Protein AF-A0A517N8B5-F1 (afdb_monomer)

Mean predicted aligned error: 8.48 Å

Nearest PDB structures (foldseek):
  7ry3-assembly1_B  TM=3.423E-01  e=1.642E-01  Acinetobacter baumannii
  9e9f-assembly1_A  TM=3.624E-01  e=3.962E-01  Pseudomonas aeruginosa
  4u8v-assembly1_B  TM=3.222E-01  e=6.911E-01  Escherichia coli
  7b9s-assembly1_W  TM=2.004E-01  e=4.624E+00  Mycobacterium xenopi RIVM700367
  4bne-assembly1_B  TM=1.647E-01  e=8.066E+00  Gallus gallus

Radius of gyration: 24.83 Å; Cα contacts (8 Å, |Δi|>4): 269; chains: 1; bounding box: 86×33×74 Å

Organism: NCBI:txid1930273

Secondary structure (DSSP, 8-state):
---------HHHHHHHHHHHHHHHHHHHHHHHHHHHHHHHHHHHHHHHHHHHTT-S-TTTHHHHHHHHHHHHHHHHHHHHHT---HHHHHHHHHHHHHHHHHHHTTTTT--HHHHHHHHHSS-HHHHHT--S--HHHHHHHHHHHHHHHHHHHHHHHTT---HHHHHHHHHHHHHHHHHHHHHHHHHHHHHS-HHHHHHHH--TT-TTHHHHHHHHHHHHHHHHHHHHTT--PPPSS----------

pLDDT: mean 87.02, std 18.24, range [31.33, 98.88]

Solvent-accessible surface area (backbone atoms only — not comparable to full-atom values): 13435 Å² total; per-residue (Å²): 135,91,83,82,81,85,80,87,71,74,65,62,60,55,53,55,53,50,51,56,51,50,54,51,50,52,51,50,52,52,51,51,50,43,53,51,47,52,50,52,52,52,52,51,51,51,51,51,53,55,38,60,56,89,35,88,46,69,86,56,35,64,70,49,41,50,63,53,54,54,52,52,50,50,52,56,49,32,54,76,73,67,60,69,54,70,67,36,52,49,29,51,49,54,50,50,49,53,46,42,53,27,28,33,32,45,30,48,59,54,63,57,40,62,53,33,28,76,76,69,76,46,34,57,41,73,77,68,72,49,91,64,64,58,53,54,46,52,49,28,23,47,42,9,37,32,50,22,48,44,43,21,42,46,28,35,56,76,62,69,36,55,35,46,58,15,16,57,50,12,29,54,50,48,44,51,54,47,51,53,50,48,50,50,45,51,48,39,56,70,75,43,58,70,70,56,23,43,58,64,66,35,49,84,87,47,92,57,43,64,62,53,31,50,51,31,20,39,51,23,9,50,55,33,21,69,69,32,38,78,50,78,72,83,55,86,69,75,78,81,90,75,90,77,87,79,133

Sequence (247 aa):
MNWRKRCPTRKFNCCILAISSVDASTNAATKRSINGQVGLVVLTGIMALVSCWDAPFPAELKLQHIPTVVILLLMTWSTFACRFSMASFVCVAVFLWLHIVGARWIYSFVPYDDWSQSVSGSSLSQRFDWRRNHYDRLVHFASGILIAVPAAECLQRWGGMRPLGAAIVSIAIVVAIGAVYEILEWQIATFFAPAVAEAYNGQQGDVWDPQKDMALAWFGATISAGLLFRYRFESAAGGSVVDSVTD

Structure (mmCIF, N/CA/C/O backbone):
data_AF-A0A517N8B5-F1
#
_entry.id   AF-A0A517N8B5-F1
#
loop_
_atom_site.group_PDB
_atom_site.id
_atom_site.type_symbol
_atom_site.label_atom_id
_atom_site.label_alt_id
_atom_site.label_comp_id
_atom_site.label_asym_id
_atom_site.label_entity_id
_atom_site.label_seq_id
_atom_site.pdbx_PDB_ins_code
_atom_site.Cartn_x
_atom_site.Cartn_y
_atom_site.Cartn_z
_atom_site.occupancy
_atom_site.B_iso_or_equiv
_atom_site.auth_seq_id
_atom_site.auth_comp_id
_atom_site.auth_asym_id
_atom_site.auth_atom_id
_atom_site.pdbx_PDB_model_num
ATOM 1 N N . MET A 1 1 ? -62.530 2.677 51.789 1.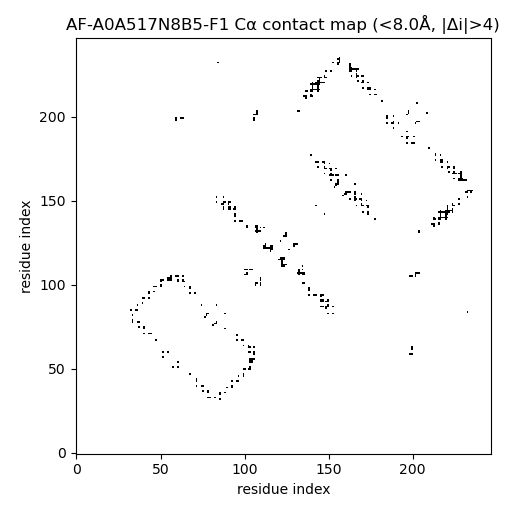00 36.81 1 MET A N 1
ATOM 2 C CA . MET A 1 1 ? -61.755 3.409 50.760 1.00 36.81 1 MET A CA 1
ATOM 3 C C . MET A 1 1 ? -61.043 2.381 49.886 1.00 36.81 1 MET A C 1
ATOM 5 O O . MET A 1 1 ? -60.284 1.576 50.406 1.00 36.81 1 MET A O 1
ATOM 9 N N . ASN A 1 2 ? -61.410 2.309 48.605 1.00 39.38 2 ASN A N 1
ATOM 10 C CA . ASN A 1 2 ? -61.026 1.254 47.658 1.00 39.38 2 ASN A CA 1
ATOM 11 C C . ASN A 1 2 ? -59.568 1.400 47.185 1.00 39.38 2 ASN A C 1
ATOM 13 O O . ASN A 1 2 ? -59.244 2.395 46.546 1.00 39.38 2 ASN A O 1
ATOM 17 N N . TRP A 1 3 ? -58.734 0.374 47.381 1.00 33.59 3 TRP A N 1
ATOM 18 C CA . TRP A 1 3 ? -57.427 0.241 46.721 1.00 33.59 3 TRP A CA 1
ATOM 19 C C . TRP A 1 3 ? -57.428 -0.997 45.813 1.00 33.59 3 TRP A C 1
ATOM 21 O O . TRP A 1 3 ? -57.017 -2.088 46.204 1.00 33.59 3 TRP A O 1
ATOM 31 N N . ARG A 1 4 ? -57.915 -0.850 44.572 1.00 39.03 4 ARG A N 1
ATOM 32 C CA . ARG A 1 4 ? -57.738 -1.867 43.522 1.00 39.03 4 ARG A CA 1
ATOM 33 C C . ARG A 1 4 ? -56.434 -1.616 42.756 1.00 39.03 4 ARG A C 1
ATOM 35 O O . ARG A 1 4 ? -56.327 -0.682 41.973 1.00 39.03 4 ARG A O 1
ATOM 42 N N . LYS A 1 5 ? -55.464 -2.496 43.017 1.00 45.00 5 LYS A N 1
ATOM 43 C CA . LYS A 1 5 ? -54.500 -3.135 42.098 1.00 45.00 5 LYS A CA 1
ATOM 44 C C . LYS A 1 5 ? -54.233 -2.418 40.754 1.00 45.00 5 LYS A C 1
ATOM 46 O O . LYS A 1 5 ? -54.994 -2.583 39.804 1.00 45.00 5 LYS A O 1
ATOM 51 N N . ARG A 1 6 ? -53.067 -1.767 40.622 1.00 39.66 6 ARG A N 1
ATOM 52 C CA . ARG A 1 6 ? -52.389 -1.586 39.322 1.00 39.66 6 ARG A CA 1
ATOM 53 C C . ARG A 1 6 ? -51.475 -2.789 39.075 1.00 39.66 6 ARG A C 1
ATOM 55 O O . ARG A 1 6 ? -50.564 -3.048 39.851 1.00 39.66 6 ARG A O 1
ATOM 62 N N . CYS A 1 7 ? -51.758 -3.532 38.011 1.00 37.84 7 CYS A N 1
ATOM 63 C CA . CYS A 1 7 ? -50.973 -4.673 37.544 1.00 37.84 7 CYS A CA 1
ATOM 64 C C . CYS A 1 7 ? -49.710 -4.175 36.799 1.00 37.84 7 CYS A C 1
ATOM 66 O O . CYS A 1 7 ? -49.856 -3.368 35.876 1.00 37.84 7 CYS A O 1
ATOM 68 N N . PRO A 1 8 ? -48.484 -4.609 37.152 1.00 43.22 8 PRO A N 1
ATOM 69 C CA . PRO A 1 8 ? -47.253 -4.172 36.496 1.00 43.22 8 PRO A CA 1
ATOM 70 C C . PRO A 1 8 ? -46.814 -5.159 35.397 1.00 43.22 8 PRO A C 1
ATOM 72 O O . PRO A 1 8 ? -45.718 -5.695 35.448 1.00 43.22 8 PRO A O 1
ATOM 75 N N . THR A 1 9 ? -47.645 -5.430 34.388 1.00 45.09 9 THR A N 1
ATOM 76 C CA . THR A 1 9 ? -47.300 -6.405 33.322 1.00 45.09 9 THR A CA 1
ATOM 77 C C . THR A 1 9 ? -46.838 -5.778 32.004 1.00 45.09 9 THR A C 1
ATOM 79 O O . THR A 1 9 ? -46.398 -6.494 31.112 1.00 45.09 9 THR A O 1
ATOM 82 N N . ARG A 1 10 ? -46.842 -4.444 31.859 1.00 43.66 10 ARG A N 1
ATOM 83 C CA . ARG A 1 10 ? -46.411 -3.784 30.605 1.00 43.66 10 ARG A CA 1
ATOM 84 C C . ARG A 1 10 ? -44.917 -3.457 30.493 1.00 43.66 10 ARG A C 1
ATOM 86 O O . ARG A 1 10 ? -44.462 -3.198 29.387 1.00 43.66 10 ARG A O 1
ATOM 93 N N . LYS A 1 11 ? -44.141 -3.474 31.584 1.00 45.03 11 LYS A N 1
ATOM 94 C CA . LYS A 1 11 ? -42.703 -3.122 31.534 1.00 45.03 11 LYS A CA 1
ATOM 95 C C . LYS A 1 11 ? -41.780 -4.295 31.176 1.00 45.03 11 LYS A C 1
ATOM 97 O O . LYS A 1 11 ? -40.722 -4.061 30.607 1.00 45.03 11 LYS A O 1
ATOM 102 N N . PHE A 1 12 ? -42.190 -5.539 31.433 1.00 40.19 12 PHE A N 1
ATOM 103 C CA . PHE A 1 12 ? -41.358 -6.720 31.160 1.00 40.19 12 PHE A CA 1
ATOM 104 C C . PHE A 1 12 ? -41.253 -7.050 29.660 1.00 40.19 12 PHE A C 1
ATOM 106 O O . PHE A 1 12 ? -40.166 -7.357 29.175 1.00 40.19 12 PHE A O 1
ATOM 113 N N . ASN A 1 13 ? -42.342 -6.888 28.899 1.00 37.88 13 ASN A N 1
ATOM 114 C CA . ASN A 1 13 ? -42.330 -7.160 27.456 1.00 37.88 13 ASN A CA 1
ATOM 115 C C . ASN A 1 13 ? -41.500 -6.144 26.651 1.00 37.88 13 ASN A C 1
ATOM 117 O O . ASN A 1 13 ? -40.918 -6.525 25.641 1.00 37.88 13 ASN A O 1
ATOM 121 N N . CYS A 1 14 ? -41.380 -4.886 27.100 1.00 41.53 14 CYS A N 1
ATOM 122 C CA . CYS A 1 14 ? -40.505 -3.911 26.433 1.00 41.53 14 CYS A CA 1
ATOM 123 C C . CYS A 1 14 ? -39.017 -4.247 26.595 1.00 41.53 14 CYS A C 1
ATOM 125 O O . CYS A 1 14 ? -38.271 -4.083 25.638 1.00 41.53 14 CYS A O 1
ATOM 127 N N . CYS A 1 15 ? -38.579 -4.741 27.760 1.00 41.19 15 CYS A N 1
ATOM 128 C CA . CYS A 1 15 ? -37.174 -5.122 27.955 1.00 41.19 15 CYS A CA 1
ATOM 129 C C . CYS A 1 15 ? -36.780 -6.344 27.116 1.00 41.19 15 CYS A C 1
ATOM 131 O O . CYS A 1 15 ? -35.720 -6.335 26.503 1.00 41.19 15 CYS A O 1
ATOM 133 N N . ILE A 1 16 ? -37.626 -7.375 27.036 1.00 49.59 16 ILE A N 1
ATOM 134 C CA . ILE A 1 16 ? -37.314 -8.592 26.262 1.00 49.59 16 ILE A CA 1
ATOM 135 C C . ILE A 1 16 ? -37.320 -8.310 24.748 1.00 49.59 16 ILE A C 1
ATOM 137 O O . ILE A 1 16 ? -36.444 -8.783 24.021 1.00 49.59 16 ILE A O 1
ATOM 141 N N . LEU A 1 17 ? -38.256 -7.487 24.262 1.00 48.94 17 LEU A N 1
ATOM 142 C CA . LEU A 1 17 ? -38.263 -7.041 22.863 1.00 48.94 17 LEU A CA 1
ATOM 143 C C . LEU A 1 17 ? -37.062 -6.141 22.542 1.00 48.94 17 LEU A C 1
ATOM 145 O O . LEU A 1 17 ? -36.454 -6.302 21.489 1.00 48.94 17 LEU A O 1
ATOM 149 N N . ALA A 1 18 ? -36.666 -5.253 23.460 1.00 49.38 18 ALA A N 1
ATOM 150 C CA . ALA A 1 18 ? -35.467 -4.435 23.291 1.00 49.38 18 ALA A CA 1
ATOM 151 C C . ALA A 1 18 ? -34.198 -5.302 23.214 1.00 49.38 18 ALA A C 1
ATOM 153 O O . ALA A 1 18 ? -33.430 -5.141 22.271 1.00 49.38 18 ALA A O 1
ATOM 154 N N . ILE A 1 19 ? -34.020 -6.276 24.113 1.00 52.16 19 ILE A N 1
ATOM 155 C CA . ILE A 1 19 ? -32.854 -7.181 24.122 1.00 52.16 19 ILE A CA 1
ATOM 156 C C . ILE A 1 19 ? -32.799 -8.032 22.842 1.00 52.16 19 ILE A C 1
ATOM 158 O O . ILE A 1 19 ? -31.793 -8.017 22.141 1.00 52.16 19 ILE A O 1
ATOM 162 N N . SER A 1 20 ? -33.905 -8.675 22.452 1.00 56.28 20 SER A N 1
ATOM 163 C CA . SER A 1 20 ? -33.956 -9.469 21.210 1.00 56.28 20 SER A CA 1
ATOM 164 C C . SER A 1 20 ? -33.736 -8.635 19.937 1.00 56.28 20 SER A C 1
ATOM 166 O O . SER A 1 20 ? -33.125 -9.113 18.980 1.00 56.28 20 SER A O 1
ATOM 168 N N . SER A 1 21 ? -34.172 -7.369 19.917 1.00 56.41 21 SER A N 1
ATOM 169 C CA . SER A 1 21 ? -33.916 -6.449 18.799 1.00 56.41 21 SER A CA 1
ATOM 170 C C . SER A 1 21 ? -32.463 -5.946 18.741 1.00 56.41 21 SER A C 1
ATOM 172 O O . SER A 1 21 ? -31.918 -5.742 17.651 1.00 56.41 21 SER A O 1
ATOM 174 N N . VAL A 1 22 ? -31.801 -5.799 19.894 1.00 61.16 22 VAL A N 1
ATOM 175 C CA . VAL A 1 22 ? -30.373 -5.456 19.995 1.00 61.16 22 VAL A CA 1
ATOM 176 C C . VAL A 1 22 ? -29.507 -6.641 19.549 1.00 61.16 22 VAL A C 1
ATOM 178 O O . VAL A 1 22 ? -28.588 -6.461 18.751 1.00 61.16 22 VAL A O 1
ATOM 181 N N . ASP A 1 23 ? -29.853 -7.868 19.940 1.00 63.97 23 ASP A N 1
ATOM 182 C CA . ASP A 1 23 ? -29.143 -9.079 19.503 1.00 63.97 23 ASP A CA 1
ATOM 183 C C . ASP A 1 23 ? -29.320 -9.341 17.998 1.00 63.97 23 ASP A C 1
ATOM 185 O O . ASP A 1 23 ? -28.385 -9.736 17.301 1.00 63.97 23 ASP A O 1
ATOM 189 N N . ALA A 1 24 ? -30.504 -9.076 17.441 1.00 63.97 24 ALA A N 1
ATOM 190 C CA . ALA A 1 24 ? -30.735 -9.207 16.002 1.00 63.97 24 ALA A CA 1
ATOM 191 C C . ALA A 1 24 ? -29.971 -8.147 15.183 1.00 63.97 24 ALA A C 1
ATOM 193 O O . ALA A 1 24 ? -29.404 -8.462 14.133 1.00 63.97 24 ALA A O 1
ATOM 194 N N . SER A 1 25 ? -29.926 -6.897 15.657 1.00 63.62 25 SER A N 1
ATOM 195 C CA . SER A 1 25 ? -29.248 -5.795 14.957 1.00 63.62 25 SER A CA 1
ATOM 196 C C . SER A 1 25 ? -27.720 -5.908 15.000 1.00 63.62 25 SER A C 1
ATOM 198 O O . SER A 1 25 ? -27.068 -5.705 13.973 1.00 63.62 25 SER A O 1
ATOM 200 N N . THR A 1 26 ? -27.143 -6.318 16.131 1.00 71.38 26 THR A N 1
ATOM 201 C CA . THR A 1 26 ? -25.698 -6.588 16.270 1.00 71.38 26 THR A CA 1
ATOM 202 C C . THR A 1 26 ? -25.246 -7.770 15.408 1.00 71.38 26 THR A C 1
ATOM 204 O O . THR A 1 26 ? -24.226 -7.683 14.714 1.00 71.38 26 THR A O 1
ATOM 207 N N . ASN A 1 27 ? -26.042 -8.842 15.349 1.00 77.88 27 ASN A N 1
ATOM 208 C CA . ASN A 1 27 ? -25.794 -9.973 14.453 1.00 77.88 27 ASN A CA 1
ATOM 209 C C . ASN A 1 27 ? -25.894 -9.575 12.972 1.00 77.88 27 ASN A C 1
ATOM 211 O O . ASN A 1 27 ? -25.061 -9.990 12.163 1.00 77.88 27 ASN A O 1
ATOM 215 N N . ALA A 1 28 ? -26.862 -8.731 12.605 1.00 78.88 28 ALA A N 1
ATOM 216 C CA . ALA A 1 28 ? -26.997 -8.227 11.240 1.00 78.88 28 ALA A CA 1
ATOM 217 C C . ALA A 1 28 ? -25.817 -7.327 10.826 1.00 78.88 28 ALA A C 1
ATOM 219 O O . ALA A 1 28 ? -25.290 -7.485 9.723 1.00 78.88 28 ALA A O 1
ATOM 220 N N . ALA A 1 29 ? -25.363 -6.424 11.703 1.00 78.75 29 ALA A N 1
ATOM 221 C CA . ALA A 1 29 ? -24.211 -5.556 11.450 1.00 78.75 29 ALA A CA 1
ATOM 222 C C . ALA A 1 29 ? -22.906 -6.357 11.306 1.00 78.75 29 ALA A C 1
ATOM 224 O O . ALA A 1 29 ? -22.151 -6.153 10.353 1.00 78.75 29 ALA A O 1
ATOM 225 N N . THR A 1 30 ? -22.688 -7.335 12.189 1.00 81.50 30 THR A N 1
ATOM 226 C CA . THR A 1 30 ? -21.531 -8.241 12.127 1.00 81.50 30 THR A CA 1
ATOM 227 C C . THR A 1 30 ? -21.535 -9.050 10.833 1.00 81.50 30 THR A C 1
ATOM 229 O O . THR A 1 30 ? -20.532 -9.099 10.122 1.00 81.50 30 THR A O 1
ATOM 232 N N . LYS A 1 31 ? -22.685 -9.630 10.470 1.00 85.50 31 LYS A N 1
ATOM 233 C CA . LYS A 1 31 ? -22.843 -10.381 9.220 1.00 85.50 31 LYS A CA 1
ATOM 234 C C . LYS A 1 31 ? -22.595 -9.502 7.992 1.00 85.50 31 LYS A C 1
ATOM 236 O O . LYS A 1 31 ? -21.936 -9.939 7.054 1.00 85.50 31 LYS A O 1
ATOM 241 N N . ARG A 1 32 ? -23.077 -8.254 7.999 1.00 86.88 32 ARG A N 1
ATOM 242 C CA . ARG A 1 32 ? -22.833 -7.285 6.920 1.00 86.88 32 ARG A CA 1
ATOM 243 C C . ARG A 1 32 ? -21.344 -6.961 6.770 1.00 86.88 32 ARG A C 1
ATOM 245 O O . ARG A 1 32 ? -20.860 -6.925 5.644 1.00 86.88 32 ARG A O 1
ATOM 252 N N . SER A 1 33 ? -20.640 -6.760 7.884 1.00 88.50 33 SER A N 1
ATOM 253 C CA . SER A 1 33 ? -19.193 -6.510 7.915 1.00 88.50 33 SER A CA 1
ATOM 254 C C . SER A 1 33 ? -18.404 -7.682 7.316 1.00 88.50 33 SER A C 1
ATOM 256 O O . SER A 1 33 ? -17.640 -7.493 6.372 1.00 88.50 33 SER A O 1
ATOM 258 N N . ILE A 1 34 ? -18.678 -8.912 7.769 1.00 90.31 34 ILE A N 1
ATOM 259 C CA . ILE A 1 34 ? -18.034 -10.130 7.248 1.00 90.31 34 ILE A CA 1
ATOM 260 C C . ILE A 1 34 ? -18.307 -10.298 5.750 1.00 90.31 34 ILE A C 1
ATOM 262 O O . ILE A 1 34 ? -17.379 -10.530 4.983 1.00 90.31 34 ILE A O 1
ATOM 266 N N . ASN A 1 35 ? -19.557 -10.135 5.308 1.00 93.81 35 ASN A N 1
ATOM 267 C CA . ASN A 1 35 ? -19.896 -10.235 3.887 1.00 93.81 35 ASN A CA 1
ATOM 268 C C . ASN A 1 35 ? -19.139 -9.196 3.043 1.00 93.81 35 ASN A C 1
ATOM 270 O O . ASN A 1 35 ? -18.706 -9.508 1.936 1.00 93.81 35 ASN A O 1
ATOM 274 N N . GLY A 1 36 ? -18.955 -7.979 3.569 1.00 94.81 36 GLY A N 1
ATOM 275 C CA . GLY A 1 36 ? -18.142 -6.943 2.933 1.00 94.81 36 GLY A CA 1
ATOM 276 C C . GLY A 1 36 ? -16.668 -7.340 2.811 1.00 94.81 36 GLY A C 1
ATOM 277 O O . GLY A 1 36 ? -16.092 -7.213 1.733 1.00 94.81 36 GLY A O 1
ATOM 278 N N . GLN A 1 37 ? -16.074 -7.882 3.879 1.00 95.62 37 GLN A N 1
ATOM 279 C CA . GLN A 1 37 ? -14.684 -8.368 3.874 1.00 95.62 37 GLN A CA 1
ATOM 280 C C . GLN A 1 37 ? -14.487 -9.522 2.902 1.00 95.62 37 GLN A C 1
ATOM 282 O O . GLN A 1 37 ? -13.566 -9.484 2.093 1.00 95.62 37 GLN A O 1
ATOM 287 N N . VAL A 1 38 ? -15.384 -10.511 2.922 1.00 96.38 38 VAL A N 1
ATOM 288 C CA . VAL A 1 38 ? -15.365 -11.625 1.966 1.00 96.38 38 VAL A CA 1
ATOM 289 C C . VAL A 1 38 ? -15.461 -11.098 0.536 1.00 96.38 38 VAL A C 1
ATOM 291 O O . VAL A 1 38 ? -14.689 -11.523 -0.319 1.00 96.38 38 VAL A O 1
ATOM 294 N N . GLY A 1 39 ? -16.349 -10.132 0.278 1.00 97.12 39 GLY A N 1
ATOM 295 C CA . GLY A 1 39 ? -16.448 -9.472 -1.023 1.00 97.12 39 GLY A CA 1
ATOM 296 C C . GLY A 1 39 ? -15.130 -8.826 -1.462 1.00 97.12 39 GLY A C 1
ATOM 297 O O . GLY A 1 39 ? -14.700 -9.034 -2.594 1.00 97.12 39 GLY A O 1
ATOM 298 N N . LEU A 1 40 ? -14.451 -8.107 -0.562 1.00 97.25 40 LEU A N 1
ATOM 299 C CA . LEU A 1 40 ? -13.144 -7.497 -0.833 1.00 97.25 40 LEU A CA 1
ATOM 300 C C . LEU A 1 40 ? -12.041 -8.538 -1.063 1.00 97.25 40 LEU A C 1
ATOM 302 O O . LEU A 1 40 ? -11.237 -8.362 -1.975 1.00 97.25 40 LEU A O 1
ATOM 306 N N . VAL A 1 41 ? -12.009 -9.631 -0.296 1.00 97.75 41 VAL A N 1
ATOM 307 C CA . VAL A 1 41 ? -11.056 -10.738 -0.496 1.00 97.75 41 VAL A CA 1
ATOM 308 C C . VAL A 1 41 ? -11.256 -11.374 -1.867 1.00 97.75 41 VAL A C 1
ATOM 310 O O . VAL A 1 41 ? -10.295 -11.523 -2.617 1.00 97.75 41 VAL A O 1
ATOM 313 N N . VAL A 1 42 ? -12.499 -11.707 -2.225 1.00 98.19 42 VAL A N 1
ATOM 314 C CA . VAL A 1 42 ? -12.822 -12.317 -3.522 1.00 98.19 42 VAL A CA 1
ATOM 315 C C . VAL A 1 42 ? -12.461 -11.375 -4.666 1.00 98.19 42 VAL A C 1
ATOM 317 O O . VAL A 1 42 ? -11.789 -11.797 -5.604 1.00 98.19 42 VAL A O 1
ATOM 320 N N . LEU A 1 43 ? -12.842 -10.098 -4.573 1.00 98.19 43 LEU A N 1
ATOM 321 C CA . LEU A 1 43 ? -12.493 -9.093 -5.577 1.00 98.19 43 LEU A CA 1
ATOM 322 C C . LEU A 1 43 ? -10.974 -8.975 -5.746 1.00 98.19 43 LEU A C 1
ATOM 324 O O . LEU A 1 43 ? -10.476 -8.995 -6.868 1.00 98.19 43 LEU A O 1
ATOM 328 N N . THR A 1 44 ? -10.236 -8.922 -4.639 1.00 98.12 44 THR A N 1
ATOM 329 C CA . THR A 1 44 ? -8.771 -8.839 -4.665 1.00 98.12 44 THR A CA 1
ATOM 330 C C . THR A 1 44 ? -8.141 -10.089 -5.275 1.00 98.12 44 THR A C 1
ATOM 332 O O . THR A 1 44 ? -7.221 -9.978 -6.081 1.00 98.12 44 THR A O 1
ATOM 335 N N . GLY A 1 45 ? -8.667 -11.276 -4.958 1.00 97.94 45 GLY A N 1
ATOM 336 C CA . GLY A 1 45 ? -8.242 -12.532 -5.574 1.00 97.94 45 GLY A CA 1
ATOM 337 C C . GLY A 1 45 ? -8.482 -12.551 -7.085 1.00 97.94 45 GLY A C 1
ATOM 338 O O . GLY A 1 45 ? -7.594 -12.936 -7.839 1.00 97.94 45 GLY A O 1
ATOM 339 N N . ILE A 1 46 ? -9.640 -12.068 -7.548 1.00 98.19 46 ILE A N 1
ATOM 340 C CA . ILE A 1 46 ? -9.930 -11.928 -8.983 1.00 98.19 46 ILE A CA 1
ATOM 341 C C . ILE A 1 46 ? -8.944 -10.956 -9.636 1.00 98.19 46 ILE A C 1
ATOM 343 O O . ILE A 1 46 ? -8.382 -11.282 -10.676 1.00 98.19 46 ILE A O 1
ATOM 347 N N . MET A 1 47 ? -8.690 -9.794 -9.027 1.00 97.38 47 MET A N 1
ATOM 348 C CA . MET A 1 47 ? -7.723 -8.824 -9.552 1.00 97.38 47 MET A CA 1
ATOM 349 C C . MET A 1 47 ? -6.311 -9.410 -9.653 1.00 97.38 47 MET A C 1
ATOM 351 O O . MET A 1 47 ? -5.650 -9.190 -10.662 1.00 97.38 47 MET A O 1
ATOM 355 N N . ALA A 1 48 ? -5.875 -10.197 -8.665 1.00 96.31 48 ALA A N 1
ATOM 356 C CA . ALA A 1 48 ? -4.588 -10.892 -8.706 1.00 96.31 48 ALA A CA 1
ATOM 357 C C . ALA A 1 48 ? -4.528 -11.958 -9.817 1.00 96.31 48 ALA A C 1
ATOM 359 O O . ALA A 1 48 ? -3.501 -12.137 -10.461 1.00 96.31 48 ALA A O 1
ATOM 360 N N . LEU A 1 49 ? -5.629 -12.662 -10.094 1.00 96.00 49 LEU A N 1
ATOM 361 C CA . LEU A 1 49 ? -5.676 -13.607 -11.216 1.00 96.00 49 LEU A CA 1
ATOM 362 C C . LEU A 1 49 ? -5.659 -12.883 -12.568 1.00 96.00 49 LEU A C 1
ATOM 364 O O . LEU A 1 49 ? -4.948 -13.295 -13.481 1.00 96.00 49 LEU A O 1
ATOM 368 N N . VAL A 1 50 ? -6.400 -11.779 -12.687 1.00 96.31 50 VAL A N 1
ATOM 369 C CA . VAL A 1 50 ? -6.409 -10.936 -13.890 1.00 96.31 50 VAL A CA 1
ATOM 370 C C . VAL A 1 50 ? -5.038 -10.303 -14.124 1.00 96.31 50 VAL A C 1
ATOM 372 O O . VAL A 1 50 ? -4.596 -10.237 -15.266 1.00 96.31 50 VAL A O 1
ATOM 375 N N . SER A 1 51 ? -4.315 -9.898 -13.074 1.00 95.62 51 SER A N 1
ATOM 376 C CA . SER A 1 51 ? -2.963 -9.347 -13.227 1.00 95.62 51 SER A CA 1
ATOM 377 C C . SER A 1 51 ? -1.965 -10.358 -13.787 1.00 95.62 51 SER A C 1
ATOM 379 O O . SER A 1 51 ? -0.997 -9.946 -14.423 1.00 95.62 51 SER A O 1
ATOM 381 N N . CYS A 1 52 ? -2.222 -11.658 -13.616 1.00 93.88 52 CYS A N 1
ATOM 382 C CA . CYS A 1 52 ? -1.423 -12.734 -14.200 1.00 93.88 52 CYS A CA 1
ATOM 383 C C . CYS A 1 52 ? -1.749 -13.004 -15.676 1.00 93.88 52 CYS A C 1
ATOM 385 O O . CYS A 1 52 ? -0.938 -13.603 -16.381 1.00 93.88 52 CYS A O 1
ATOM 387 N N . TRP A 1 53 ? -2.929 -12.595 -16.149 1.00 95.06 53 TRP A N 1
ATOM 388 C CA . TRP A 1 53 ? -3.356 -12.836 -17.523 1.00 95.06 53 TRP A CA 1
ATOM 389 C C . TRP A 1 53 ? -2.543 -11.982 -18.494 1.00 95.06 53 TRP A C 1
ATOM 391 O O . TRP A 1 53 ? -2.595 -10.756 -18.419 1.00 95.06 53 TRP A O 1
ATOM 401 N N . ASP A 1 54 ? -1.812 -12.617 -19.412 1.00 93.88 54 ASP A N 1
ATOM 402 C CA . ASP A 1 54 ? -0.983 -11.927 -20.412 1.00 93.88 54 ASP A CA 1
ATOM 403 C C . ASP A 1 54 ? -0.063 -10.870 -19.769 1.00 93.88 54 ASP A C 1
ATOM 405 O O . ASP A 1 54 ? -0.085 -9.683 -20.101 1.00 93.88 54 ASP A O 1
ATOM 409 N N . ALA A 1 55 ? 0.644 -11.271 -18.708 1.00 93.19 55 ALA A N 1
ATOM 410 C CA . ALA A 1 55 ? 1.545 -10.379 -17.994 1.00 93.19 55 ALA A CA 1
ATOM 411 C C . ALA A 1 55 ? 2.813 -10.104 -18.827 1.00 93.19 55 ALA A C 1
ATOM 413 O O . ALA A 1 55 ? 3.413 -11.061 -19.321 1.00 93.19 55 ALA A O 1
ATOM 414 N N . PRO A 1 56 ? 3.271 -8.841 -18.940 1.00 93.75 56 PRO A N 1
ATOM 415 C CA . PRO A 1 56 ? 4.440 -8.495 -19.758 1.00 93.75 56 PRO A CA 1
ATOM 416 C C . PRO A 1 56 ? 5.755 -9.145 -19.299 1.00 93.75 56 PRO A C 1
ATOM 418 O O . PRO A 1 56 ? 6.655 -9.341 -20.112 1.00 93.75 56 PRO A O 1
ATOM 421 N N . PHE A 1 57 ? 5.855 -9.493 -18.011 1.00 92.56 57 PHE A N 1
ATOM 422 C CA . PHE A 1 57 ? 7.055 -10.045 -17.368 1.00 92.56 57 PHE A CA 1
ATOM 423 C C . PHE A 1 57 ? 6.739 -11.381 -16.668 1.00 92.56 57 PHE A C 1
ATOM 425 O O . PHE A 1 57 ? 6.634 -11.451 -15.440 1.00 92.56 57 PHE A O 1
ATOM 432 N N . PRO A 1 58 ? 6.497 -12.467 -17.426 1.00 90.94 58 PRO A N 1
ATOM 433 C CA . PRO A 1 58 ? 5.997 -13.721 -16.862 1.00 90.94 58 PRO A CA 1
ATOM 434 C C . PRO A 1 58 ? 7.035 -14.482 -16.019 1.00 90.94 58 PRO A C 1
ATOM 436 O O . PRO A 1 58 ? 6.646 -15.307 -15.189 1.00 90.94 58 PRO A O 1
ATOM 439 N N . ALA A 1 59 ? 8.336 -14.239 -16.214 1.00 88.50 59 ALA A N 1
ATOM 440 C CA . ALA A 1 59 ? 9.396 -14.929 -15.475 1.00 88.50 59 ALA A CA 1
ATOM 441 C C . ALA A 1 59 ? 9.519 -14.410 -14.029 1.00 88.50 59 ALA A C 1
ATOM 443 O O . ALA A 1 59 ? 9.719 -15.190 -13.097 1.00 88.50 59 ALA A O 1
ATOM 444 N N . GLU A 1 60 ? 9.314 -13.111 -13.840 1.00 89.25 60 GLU A N 1
ATOM 445 C CA . GLU A 1 60 ? 9.436 -12.379 -12.578 1.00 89.25 60 GLU A CA 1
ATOM 446 C C . GLU A 1 60 ? 8.131 -12.404 -11.766 1.00 89.25 60 GLU A C 1
ATOM 448 O O . GLU A 1 60 ? 8.123 -12.187 -10.552 1.00 89.25 60 GLU A O 1
ATOM 453 N N . LEU A 1 61 ? 7.018 -12.735 -12.422 1.00 86.88 61 LEU A N 1
ATOM 454 C CA . LEU A 1 61 ? 5.667 -12.675 -11.872 1.00 86.88 61 LEU A CA 1
ATOM 455 C C . LEU A 1 61 ? 5.493 -13.454 -10.563 1.00 86.88 61 LEU A C 1
ATOM 457 O O . LEU A 1 61 ? 4.823 -12.996 -9.636 1.00 86.88 61 LEU A O 1
ATOM 461 N N . LYS A 1 62 ? 6.113 -14.638 -10.471 1.00 86.00 62 LYS A N 1
ATOM 462 C CA . LYS A 1 62 ? 6.049 -15.469 -9.260 1.00 86.00 62 LYS A CA 1
ATOM 463 C C . LYS A 1 62 ? 6.631 -14.732 -8.065 1.00 86.00 62 LYS A C 1
ATOM 465 O O . LYS A 1 62 ? 6.026 -14.737 -7.000 1.00 86.00 62 LYS A O 1
ATOM 470 N N . LEU A 1 63 ? 7.791 -14.113 -8.259 1.00 86.12 63 LEU A N 1
ATOM 471 C CA . LEU A 1 63 ? 8.526 -13.431 -7.209 1.00 86.12 63 LEU A CA 1
ATOM 472 C C . LEU A 1 63 ? 7.735 -12.212 -6.710 1.00 86.12 63 LEU A C 1
ATOM 474 O O . LEU A 1 63 ? 7.541 -12.057 -5.507 1.00 86.12 63 LEU A O 1
ATOM 478 N N . GLN A 1 64 ? 7.163 -11.443 -7.638 1.00 90.44 64 GLN A N 1
ATOM 479 C CA . GLN A 1 64 ? 6.378 -10.247 -7.328 1.00 90.44 64 GLN A CA 1
ATOM 480 C C . GLN A 1 64 ? 5.016 -10.539 -6.665 1.00 90.44 64 GLN A C 1
ATOM 482 O O . GLN A 1 64 ? 4.509 -9.720 -5.895 1.00 90.44 64 GLN A O 1
ATOM 487 N N . HIS A 1 65 ? 4.409 -11.707 -6.908 1.00 93.19 65 HIS A N 1
ATOM 488 C CA . HIS A 1 65 ? 3.120 -12.076 -6.303 1.00 93.19 65 HIS A CA 1
ATOM 489 C C . HIS A 1 65 ? 3.215 -12.881 -4.997 1.00 93.19 65 HIS A C 1
ATOM 491 O O . HIS A 1 65 ? 2.178 -13.109 -4.366 1.00 93.19 65 HIS A O 1
ATOM 497 N N . ILE A 1 66 ? 4.410 -13.257 -4.519 1.00 92.56 66 ILE A N 1
ATOM 498 C CA . ILE A 1 66 ? 4.561 -13.884 -3.188 1.00 92.56 66 ILE A CA 1
ATOM 499 C C . ILE A 1 66 ? 3.946 -13.000 -2.083 1.00 92.56 66 ILE A C 1
ATOM 501 O O . ILE A 1 66 ? 3.090 -13.506 -1.346 1.00 92.56 66 ILE A O 1
ATOM 505 N N . PRO A 1 67 ? 4.262 -11.688 -1.985 1.00 92.69 67 PRO A N 1
ATOM 506 C CA . PRO A 1 67 ? 3.613 -10.806 -1.015 1.00 92.69 67 PRO A CA 1
ATOM 507 C C . PRO A 1 67 ? 2.094 -10.738 -1.204 1.00 92.69 67 PRO A C 1
ATOM 509 O O . PRO A 1 67 ? 1.352 -10.694 -0.223 1.00 92.69 67 PRO A O 1
ATOM 512 N N . THR A 1 68 ? 1.612 -10.803 -2.454 1.00 96.12 68 THR A N 1
ATOM 513 C CA . THR A 1 68 ? 0.174 -10.769 -2.751 1.00 96.12 68 T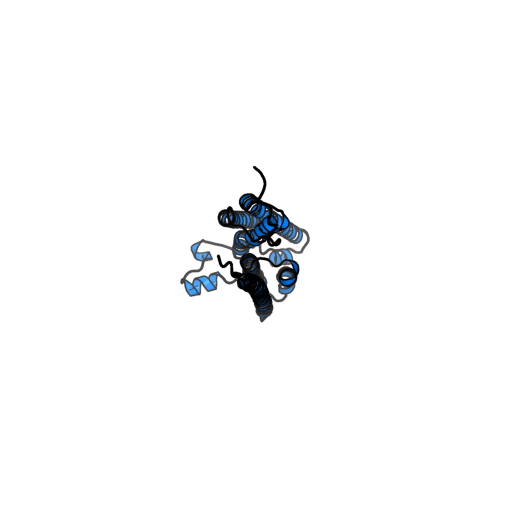HR A CA 1
ATOM 514 C C . THR A 1 68 ? -0.562 -11.937 -2.108 1.00 96.12 68 THR A C 1
ATOM 516 O O . THR A 1 68 ? -1.573 -11.739 -1.435 1.00 96.12 68 THR A O 1
ATOM 519 N N . VAL A 1 69 ? -0.040 -13.153 -2.284 1.00 96.62 69 VAL A N 1
ATOM 520 C CA . VAL A 1 69 ? -0.639 -14.367 -1.718 1.00 96.62 69 VAL A CA 1
ATOM 521 C C . VAL A 1 69 ? -0.615 -14.314 -0.193 1.00 96.62 69 VAL A C 1
ATOM 523 O O . VAL A 1 69 ? -1.630 -14.596 0.441 1.00 96.62 69 VAL A O 1
ATOM 526 N N . VAL A 1 70 ? 0.508 -13.903 0.404 1.00 96.62 70 VAL A N 1
ATOM 527 C CA . VAL A 1 70 ? 0.639 -13.794 1.865 1.00 96.62 70 VAL A CA 1
ATOM 528 C C . VAL A 1 70 ? -0.386 -12.814 2.438 1.00 96.62 70 VAL A C 1
ATOM 530 O O . VAL A 1 70 ? -1.122 -13.173 3.358 1.00 96.62 70 VAL A O 1
ATOM 533 N N . ILE A 1 71 ? -0.499 -11.605 1.879 1.00 96.38 71 ILE A N 1
ATOM 534 C CA . ILE A 1 71 ? -1.452 -10.600 2.371 1.00 96.38 71 ILE A CA 1
ATOM 535 C C . ILE A 1 71 ? -2.896 -11.069 2.146 1.00 96.38 71 ILE A C 1
ATOM 537 O O . ILE A 1 71 ? -3.723 -10.918 3.043 1.00 96.38 71 ILE A O 1
ATOM 541 N N . LEU A 1 72 ? -3.211 -11.709 1.015 1.00 97.31 72 LEU A N 1
ATOM 542 C CA . LEU A 1 72 ? -4.556 -12.233 0.751 1.00 97.31 72 LEU A CA 1
ATOM 543 C C . LEU A 1 72 ? -4.960 -13.335 1.749 1.00 97.31 72 LEU A C 1
ATOM 545 O O . LEU A 1 72 ? -6.104 -13.366 2.216 1.00 97.31 72 LEU A O 1
ATOM 549 N N . LEU A 1 73 ? -4.023 -14.209 2.133 1.00 97.31 73 LEU A N 1
ATOM 550 C CA . LEU A 1 73 ? -4.236 -15.207 3.186 1.00 97.31 73 LEU A CA 1
ATOM 551 C C . LEU A 1 73 ? -4.466 -14.543 4.549 1.00 97.31 73 LEU A C 1
ATOM 553 O O . LEU A 1 73 ? -5.402 -14.917 5.257 1.00 97.31 73 LEU A O 1
ATOM 557 N N . LEU A 1 74 ? -3.679 -13.520 4.897 1.00 95.69 74 LEU A N 1
ATOM 558 C CA . LEU A 1 74 ? -3.857 -12.747 6.131 1.00 95.69 74 LEU A CA 1
ATOM 559 C C . LEU A 1 74 ? -5.198 -11.995 6.159 1.00 95.69 74 LEU A C 1
ATOM 561 O O . LEU A 1 74 ? -5.873 -11.975 7.189 1.00 95.69 74 LEU A O 1
ATOM 565 N N . MET A 1 75 ? -5.639 -11.427 5.034 1.00 95.31 75 MET A N 1
ATOM 566 C CA . MET A 1 75 ? -6.964 -10.810 4.898 1.00 95.31 75 MET A CA 1
ATOM 567 C C . MET A 1 75 ? -8.082 -11.840 5.096 1.00 95.31 75 MET A C 1
ATOM 569 O O . MET A 1 75 ? -9.028 -11.603 5.850 1.00 95.31 75 MET A O 1
ATOM 573 N N . THR A 1 76 ? -7.952 -13.015 4.478 1.00 95.44 76 THR A N 1
ATOM 574 C CA . THR A 1 76 ? -8.922 -14.110 4.623 1.00 95.44 76 THR A CA 1
ATOM 575 C C . THR A 1 76 ? -9.004 -14.581 6.073 1.00 95.44 76 THR A C 1
ATOM 577 O O . THR A 1 76 ? -10.090 -14.680 6.638 1.00 95.44 76 THR A O 1
ATOM 580 N N . TRP A 1 77 ? -7.858 -14.814 6.714 1.00 94.81 77 TRP A N 1
ATOM 581 C CA . TRP A 1 77 ? -7.796 -15.225 8.114 1.00 94.81 77 TRP A CA 1
ATOM 582 C C . TRP A 1 77 ? -8.372 -14.157 9.054 1.00 94.81 77 TRP A C 1
ATOM 584 O O . TRP A 1 77 ? -9.225 -14.453 9.894 1.00 94.81 77 TRP A O 1
ATOM 594 N N . SER A 1 78 ? -7.973 -12.895 8.878 1.00 92.25 78 SER A N 1
ATOM 595 C CA . SER A 1 78 ? -8.406 -11.787 9.737 1.00 92.25 78 SER A CA 1
ATOM 596 C C . SER A 1 78 ? -9.905 -11.481 9.639 1.00 92.25 78 SER A C 1
ATOM 598 O O . SER A 1 78 ? -10.480 -11.014 10.628 1.00 92.25 78 SER A O 1
ATOM 600 N N . THR A 1 79 ? -10.547 -11.819 8.510 1.00 89.88 79 THR A N 1
ATOM 601 C CA . THR A 1 79 ? -12.008 -11.733 8.316 1.00 89.88 79 THR A CA 1
ATOM 602 C C . THR A 1 79 ? -12.766 -12.523 9.385 1.00 89.88 79 THR A C 1
ATOM 604 O O . THR A 1 79 ? -13.786 -12.073 9.909 1.00 89.88 79 THR A O 1
ATOM 607 N N . PHE A 1 80 ? -12.243 -13.693 9.760 1.00 87.12 80 PHE A N 1
ATOM 608 C CA . PHE A 1 80 ? -12.894 -14.585 10.719 1.00 87.12 80 PHE A CA 1
ATOM 609 C C . PHE A 1 80 ? -12.281 -14.508 12.122 1.00 87.12 80 PHE A C 1
ATOM 611 O O . PHE A 1 80 ? -13.006 -14.671 13.104 1.00 87.12 80 PHE A O 1
ATOM 618 N N . ALA A 1 81 ? -10.976 -14.233 12.226 1.00 85.06 81 ALA A N 1
ATOM 619 C CA . ALA A 1 81 ? -10.243 -14.258 13.492 1.00 85.06 81 ALA A CA 1
ATOM 620 C C . ALA A 1 81 ? -10.203 -12.902 14.219 1.00 85.06 81 ALA A C 1
ATOM 622 O O . ALA A 1 81 ? -10.485 -12.833 15.413 1.00 85.06 81 ALA A O 1
ATOM 623 N N . CYS A 1 82 ? -9.855 -11.820 13.516 1.00 80.94 82 CYS A N 1
ATOM 624 C CA . CYS A 1 82 ? -9.524 -10.529 14.139 1.00 80.94 82 CYS A CA 1
ATOM 625 C C . CYS A 1 82 ? -10.671 -9.515 14.062 1.00 80.94 82 CYS A C 1
ATOM 627 O O . CYS A 1 82 ? -10.776 -8.636 14.918 1.00 80.94 82 CYS A O 1
ATOM 629 N N . ARG A 1 83 ? -11.544 -9.643 13.050 1.00 82.19 83 ARG A N 1
ATOM 630 C CA . ARG A 1 83 ? -12.683 -8.743 12.798 1.00 82.19 83 ARG A CA 1
ATOM 631 C C . ARG A 1 83 ? -12.255 -7.273 12.772 1.00 82.19 83 ARG A C 1
ATOM 633 O O . ARG A 1 83 ? -12.764 -6.465 13.551 1.00 82.19 83 ARG A O 1
ATOM 640 N N . PHE A 1 84 ? -11.292 -6.938 11.913 1.00 89.50 84 PHE A N 1
ATOM 641 C CA . PHE A 1 84 ? -10.898 -5.546 11.663 1.00 89.50 84 PHE A CA 1
ATOM 642 C C . PHE A 1 84 ? -12.090 -4.695 11.214 1.00 89.50 84 PHE A C 1
ATOM 644 O O . PHE A 1 84 ? -13.054 -5.212 10.641 1.00 89.50 84 PHE A O 1
ATOM 651 N N . SER A 1 85 ? -12.011 -3.385 11.435 1.00 92.69 85 SER A N 1
ATOM 652 C CA . SER A 1 85 ? -12.971 -2.440 10.869 1.00 92.69 85 SER A CA 1
ATOM 653 C C . SER A 1 85 ? -12.986 -2.497 9.333 1.00 92.69 85 SER A C 1
ATOM 655 O O . SER A 1 85 ? -11.984 -2.831 8.693 1.00 92.69 85 SER A O 1
ATOM 657 N N . MET A 1 86 ? -14.118 -2.129 8.714 1.00 94.12 86 MET A N 1
ATOM 658 C CA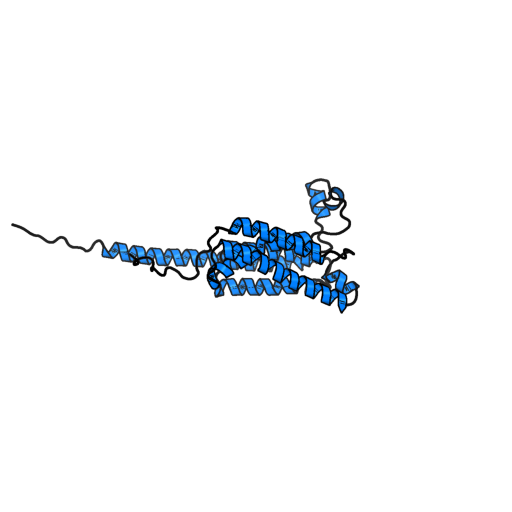 . MET A 1 86 ? -14.195 -2.011 7.247 1.00 94.12 86 MET A CA 1
ATOM 659 C C . MET A 1 86 ? -13.178 -1.011 6.703 1.00 94.12 86 MET A C 1
ATOM 661 O O . MET A 1 86 ? -12.629 -1.251 5.636 1.00 94.12 86 MET A O 1
ATOM 665 N N . ALA A 1 87 ? -12.896 0.072 7.433 1.00 94.81 87 ALA A N 1
ATOM 666 C CA . ALA A 1 87 ? -11.915 1.071 7.023 1.00 94.81 87 ALA A CA 1
ATOM 667 C C . ALA A 1 87 ? -10.513 0.459 6.901 1.00 94.81 87 ALA A C 1
ATOM 669 O O . ALA A 1 87 ? -9.911 0.529 5.834 1.00 94.81 87 ALA A O 1
ATOM 670 N N . SER A 1 88 ? -10.039 -0.228 7.945 1.00 96.19 88 SER A N 1
ATOM 671 C CA . SER A 1 88 ? -8.755 -0.937 7.917 1.00 96.19 88 SER A CA 1
ATOM 672 C C . SER A 1 88 ? -8.702 -1.989 6.813 1.00 96.19 88 SER A C 1
ATOM 674 O O . SER A 1 88 ? -7.701 -2.096 6.109 1.00 96.19 88 SER A O 1
ATOM 676 N N . PHE A 1 89 ? -9.793 -2.731 6.612 1.00 95.75 89 PHE A N 1
ATOM 677 C CA . PHE A 1 89 ? -9.855 -3.756 5.573 1.00 95.75 89 PHE A CA 1
ATOM 678 C C . PHE A 1 89 ? -9.795 -3.165 4.157 1.00 95.75 89 PHE A C 1
ATOM 680 O O . PHE A 1 89 ? -9.096 -3.698 3.299 1.00 95.75 89 PHE A O 1
ATOM 687 N N . VAL A 1 90 ? -10.479 -2.041 3.919 1.00 97.81 90 VAL A N 1
ATOM 688 C CA . VAL A 1 90 ? -10.401 -1.288 2.658 1.00 97.81 90 VAL A CA 1
ATOM 689 C C . VAL A 1 90 ? -8.998 -0.725 2.455 1.00 97.81 90 VAL A C 1
ATOM 691 O O . VAL A 1 90 ? -8.471 -0.843 1.356 1.00 97.81 90 VAL A O 1
ATOM 694 N N . CYS A 1 91 ? -8.361 -0.170 3.490 1.00 98.44 91 CYS A N 1
ATOM 695 C CA . CYS A 1 91 ? -6.992 0.335 3.383 1.00 98.44 91 CYS A CA 1
ATOM 696 C C . CYS A 1 91 ? -6.004 -0.762 2.961 1.00 98.44 91 CYS A C 1
ATOM 698 O O . CYS A 1 91 ? -5.214 -0.544 2.044 1.00 98.44 91 CYS A O 1
ATOM 700 N N . VAL A 1 92 ? -6.090 -1.952 3.569 1.00 98.12 92 VAL A N 1
ATOM 701 C CA . VAL A 1 92 ? -5.262 -3.106 3.178 1.00 98.12 92 VAL A CA 1
ATOM 702 C C . VAL A 1 92 ? -5.592 -3.567 1.757 1.00 98.12 92 VAL A C 1
ATOM 704 O O . VAL A 1 92 ? -4.672 -3.811 0.982 1.00 98.12 92 VAL A O 1
ATOM 707 N N . ALA A 1 93 ? -6.874 -3.646 1.382 1.00 98.31 93 ALA A N 1
ATOM 708 C CA . ALA A 1 93 ? -7.282 -4.042 0.033 1.00 98.31 93 ALA A CA 1
ATOM 709 C C . ALA A 1 93 ? -6.754 -3.073 -1.036 1.00 98.31 93 ALA A C 1
ATOM 711 O O . ALA A 1 93 ? -6.168 -3.509 -2.019 1.00 98.31 93 ALA A O 1
ATOM 712 N N . VAL A 1 94 ? -6.901 -1.761 -0.823 1.00 98.69 94 VAL A N 1
ATOM 713 C CA . VAL A 1 94 ? -6.410 -0.728 -1.748 1.00 98.69 94 VAL A CA 1
ATOM 714 C C . VAL A 1 94 ? -4.889 -0.779 -1.861 1.00 98.69 94 VAL A C 1
ATOM 716 O O . VAL A 1 94 ? -4.371 -0.736 -2.973 1.00 98.69 94 VAL A O 1
ATOM 719 N N . PHE A 1 95 ? -4.171 -0.928 -0.743 1.00 98.50 95 PHE A N 1
ATOM 720 C CA . PHE A 1 95 ? -2.719 -1.113 -0.776 1.00 98.50 95 PHE A CA 1
ATOM 721 C C . PHE A 1 95 ? -2.337 -2.358 -1.589 1.00 98.50 95 PHE A C 1
ATOM 723 O O . PHE A 1 95 ? -1.477 -2.293 -2.463 1.00 98.50 95 PHE A O 1
ATOM 730 N N . LEU A 1 96 ? -3.035 -3.474 -1.368 1.00 98.25 96 LEU A N 1
ATOM 731 C CA . LEU A 1 96 ? -2.802 -4.711 -2.101 1.00 98.25 96 LEU A CA 1
ATOM 732 C C . LEU A 1 96 ? -3.139 -4.581 -3.596 1.00 98.25 96 LEU A C 1
ATOM 734 O O . LEU A 1 96 ? -2.477 -5.200 -4.421 1.00 98.25 96 LEU A O 1
ATOM 738 N N . TRP A 1 97 ? -4.119 -3.760 -3.979 1.00 98.62 97 TRP A N 1
ATOM 739 C CA . TRP A 1 97 ? -4.415 -3.478 -5.387 1.00 98.62 97 TRP A CA 1
ATOM 740 C C . TRP A 1 97 ? -3.321 -2.652 -6.058 1.00 98.62 97 TRP A C 1
ATOM 742 O O . TRP A 1 97 ? -2.972 -2.947 -7.199 1.00 98.62 97 TRP A O 1
ATOM 752 N N . LEU A 1 98 ? -2.744 -1.671 -5.354 1.00 98.50 98 LEU A N 1
ATOM 753 C CA . LEU A 1 98 ? -1.553 -0.962 -5.832 1.00 98.50 98 LEU A CA 1
ATOM 754 C C . LEU A 1 98 ? -0.388 -1.943 -6.019 1.00 98.50 98 LEU A C 1
ATOM 756 O O . LEU A 1 98 ? 0.239 -1.957 -7.073 1.00 98.50 98 LEU A O 1
ATOM 760 N N . HIS A 1 99 ? -0.173 -2.847 -5.058 1.00 97.62 99 HIS A N 1
ATOM 761 C CA . HIS A 1 99 ? 0.837 -3.900 -5.197 1.00 97.62 99 HIS A CA 1
ATOM 762 C C . HIS A 1 99 ? 0.566 -4.818 -6.393 1.00 97.62 99 HIS A C 1
ATOM 764 O O . HIS A 1 99 ? 1.487 -5.149 -7.122 1.00 97.62 99 HIS A O 1
ATOM 770 N N . ILE A 1 100 ? -0.680 -5.238 -6.625 1.00 97.94 100 ILE A N 1
ATOM 771 C CA . ILE A 1 100 ? -1.051 -6.104 -7.758 1.00 97.94 100 ILE A CA 1
ATOM 772 C C . ILE A 1 100 ? -0.765 -5.419 -9.100 1.00 97.94 100 ILE A C 1
ATOM 774 O O . ILE A 1 100 ? -0.280 -6.068 -10.029 1.00 97.94 100 ILE A O 1
ATOM 778 N N . VAL A 1 101 ? -1.046 -4.116 -9.199 1.00 97.88 101 VAL A N 1
ATOM 779 C CA . VAL A 1 101 ? -0.667 -3.306 -10.362 1.00 97.88 101 VAL A CA 1
ATOM 780 C C . VAL A 1 101 ? 0.855 -3.286 -10.490 1.00 97.88 101 VAL A C 1
ATOM 782 O O . VAL A 1 101 ? 1.358 -3.691 -11.529 1.00 97.88 101 VAL A O 1
ATOM 785 N N . GLY A 1 102 ? 1.595 -2.928 -9.438 1.00 96.75 102 GLY A N 1
ATOM 786 C CA . GLY A 1 102 ? 3.062 -2.959 -9.440 1.00 96.75 102 GLY A CA 1
ATOM 787 C C . GLY A 1 102 ? 3.620 -4.306 -9.903 1.00 96.75 102 GLY A C 1
ATOM 788 O O . GLY A 1 102 ? 4.359 -4.364 -10.880 1.00 96.75 102 GLY A O 1
ATOM 789 N N . ALA A 1 103 ? 3.176 -5.403 -9.292 1.00 95.56 103 ALA A N 1
ATOM 790 C CA . ALA A 1 103 ? 3.630 -6.762 -9.568 1.00 95.56 103 ALA A CA 1
ATOM 791 C C . ALA A 1 103 ? 3.448 -7.189 -11.033 1.00 95.56 103 ALA A C 1
ATOM 793 O O . ALA A 1 103 ? 4.321 -7.859 -11.584 1.00 95.56 103 ALA A O 1
ATOM 794 N N . ARG A 1 104 ? 2.359 -6.768 -11.695 1.00 95.50 104 ARG A N 1
ATOM 795 C CA . ARG A 1 104 ? 2.129 -7.059 -13.121 1.00 95.50 104 ARG A CA 1
ATOM 796 C C . ARG A 1 104 ? 3.214 -6.474 -14.027 1.00 95.50 104 ARG A C 1
ATOM 798 O O . ARG A 1 104 ? 3.553 -7.082 -15.041 1.00 95.50 104 ARG A O 1
ATOM 805 N N . TRP A 1 105 ? 3.729 -5.299 -13.678 1.00 95.94 105 TRP A N 1
ATOM 806 C CA . TRP A 1 105 ? 4.762 -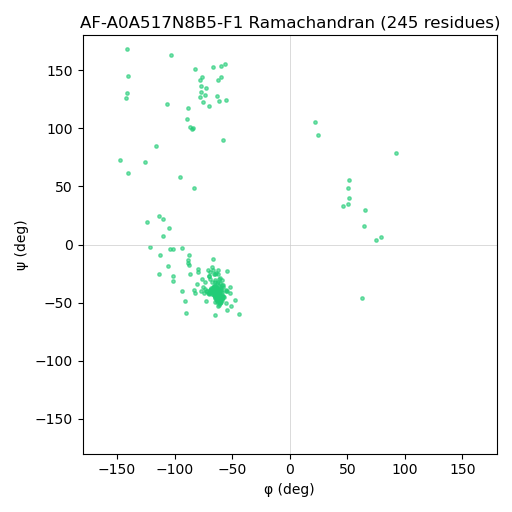4.586 -14.433 1.00 95.94 105 TRP A CA 1
ATOM 807 C C . TRP A 1 105 ? 6.085 -4.484 -13.665 1.00 95.94 105 TRP A C 1
ATOM 809 O O . TRP A 1 105 ? 6.859 -3.556 -13.904 1.00 95.94 105 TRP A O 1
ATOM 819 N N . ILE A 1 106 ? 6.318 -5.419 -12.735 1.00 94.38 106 ILE A N 1
ATOM 820 C CA . ILE A 1 106 ? 7.517 -5.524 -11.886 1.00 94.38 106 ILE A CA 1
ATOM 821 C C . ILE A 1 106 ? 7.943 -4.190 -11.248 1.00 94.38 106 ILE A C 1
ATOM 823 O O . ILE A 1 106 ? 9.126 -3.930 -11.085 1.00 94.38 106 ILE A O 1
ATOM 827 N N . TYR A 1 107 ? 6.965 -3.336 -10.926 1.00 94.62 107 TYR A N 1
ATOM 828 C CA . TYR A 1 107 ? 7.086 -1.964 -10.418 1.00 94.62 107 TYR A CA 1
ATOM 829 C C . TYR A 1 107 ? 7.774 -0.968 -11.369 1.00 94.62 107 TYR A C 1
ATOM 831 O O . TYR A 1 107 ? 7.238 0.113 -11.613 1.00 94.62 107 TYR A O 1
ATOM 839 N N . SER A 1 108 ? 8.898 -1.336 -11.980 1.00 94.81 108 SER A N 1
ATOM 840 C CA . SER A 1 108 ? 9.721 -0.485 -12.846 1.00 94.81 108 SER A CA 1
ATOM 841 C C . SER A 1 108 ? 9.077 -0.088 -14.173 1.00 94.81 108 SER A C 1
ATOM 843 O O . SER A 1 108 ? 9.525 0.873 -14.801 1.00 94.81 108 SER A O 1
ATOM 845 N N . PHE A 1 109 ? 8.054 -0.817 -14.624 1.00 95.69 109 PHE A N 1
ATOM 846 C CA . PHE A 1 109 ? 7.462 -0.635 -15.953 1.00 95.69 109 PHE A CA 1
ATOM 847 C C . PHE A 1 109 ? 5.960 -0.354 -15.914 1.00 95.69 109 PHE A C 1
ATOM 849 O O . PHE A 1 109 ? 5.277 -0.534 -16.923 1.00 95.69 109 PHE A O 1
ATOM 856 N N . VAL A 1 110 ? 5.418 0.077 -14.767 1.00 97.00 110 VAL A N 1
ATOM 857 C CA . VAL A 1 110 ? 4.005 0.472 -14.693 1.00 97.00 110 VAL A CA 1
ATOM 858 C C . VAL A 1 110 ? 3.772 1.656 -15.644 1.00 97.00 110 VAL A C 1
ATOM 860 O O . VAL A 1 110 ? 4.431 2.688 -15.481 1.00 97.00 110 VAL A O 1
ATOM 863 N N . PRO A 1 111 ? 2.841 1.559 -16.613 1.00 97.25 111 PRO A N 1
ATOM 864 C CA . PRO A 1 111 ? 2.727 2.517 -17.714 1.00 97.25 111 PRO A CA 1
ATOM 865 C C . PRO A 1 111 ? 1.931 3.777 -17.327 1.00 97.25 111 PRO A C 1
ATOM 867 O O . PRO A 1 111 ? 1.026 4.211 -18.041 1.00 97.25 111 PRO A O 1
ATOM 870 N N . TYR A 1 112 ? 2.255 4.397 -16.186 1.00 96.69 112 TYR A N 1
ATOM 871 C CA . TYR A 1 112 ? 1.552 5.600 -15.725 1.00 96.69 112 TYR A CA 1
ATOM 872 C C . TYR A 1 112 ? 1.758 6.803 -16.655 1.00 96.69 112 TYR A C 1
ATOM 874 O O . TYR A 1 112 ? 0.924 7.711 -16.690 1.00 96.69 112 TYR A O 1
ATOM 882 N N . ASP A 1 113 ? 2.858 6.833 -17.409 1.00 96.69 113 ASP A N 1
ATOM 883 C CA . ASP A 1 113 ? 3.124 7.896 -18.374 1.00 96.69 113 ASP A CA 1
ATOM 884 C C . ASP A 1 113 ? 2.173 7.805 -19.564 1.00 96.69 113 ASP A C 1
ATOM 886 O O . ASP A 1 113 ? 1.580 8.815 -19.932 1.00 96.69 113 ASP A O 1
ATOM 890 N N . ASP A 1 114 ? 1.922 6.602 -20.081 1.00 96.75 114 ASP A N 1
ATOM 891 C CA . ASP A 1 114 ? 0.936 6.387 -21.143 1.00 96.75 114 ASP A CA 1
ATOM 892 C C . ASP A 1 114 ? -0.475 6.750 -20.659 1.00 96.75 114 ASP A C 1
ATOM 894 O O . ASP A 1 114 ? -1.236 7.419 -21.364 1.00 96.75 114 ASP A O 1
ATOM 898 N N . TRP A 1 115 ? -0.821 6.379 -19.420 1.00 96.50 115 TRP A N 1
ATOM 899 C CA . TRP A 1 115 ? -2.108 6.740 -18.819 1.00 96.50 115 TRP A CA 1
ATOM 900 C C . TRP A 1 115 ? -2.258 8.257 -18.674 1.00 96.50 115 TRP A C 1
ATOM 902 O O . TRP A 1 115 ? -3.264 8.825 -19.101 1.00 96.50 115 TRP A O 1
ATOM 912 N N . SER A 1 116 ? -1.252 8.937 -18.121 1.00 96.69 116 SER A N 1
ATOM 913 C CA . SER A 1 116 ? -1.280 10.395 -17.946 1.00 96.69 116 SER A CA 1
ATOM 914 C C . SER A 1 116 ? -1.272 11.146 -19.277 1.00 96.69 116 SER A C 1
ATOM 916 O O . SER A 1 116 ? -2.018 12.119 -19.418 1.00 96.69 116 SER A O 1
ATOM 918 N N . GLN A 1 117 ? -0.549 10.649 -20.282 1.00 96.56 117 GLN A N 1
ATOM 919 C CA . GLN A 1 117 ? -0.580 11.166 -21.647 1.00 96.56 117 GLN A CA 1
ATOM 920 C C . GLN A 1 117 ? -1.984 11.034 -22.252 1.00 96.56 117 GLN A C 1
ATOM 922 O O . GLN A 1 117 ? -2.490 11.997 -22.827 1.00 96.56 117 GLN A O 1
ATOM 927 N N . SER A 1 118 ? -2.642 9.881 -22.081 1.00 96.44 118 SER A N 1
ATOM 928 C CA . SER A 1 118 ? -3.989 9.637 -22.620 1.00 96.44 118 SER A CA 1
ATOM 929 C C . SER A 1 118 ? -5.069 10.540 -22.010 1.00 96.44 118 SER A C 1
ATOM 931 O O . SER A 1 118 ? -6.030 10.892 -22.689 1.00 96.44 118 SER A O 1
ATOM 933 N N . VAL A 1 119 ? -4.902 10.942 -20.744 1.00 95.50 119 VAL A N 1
ATOM 934 C CA . VAL A 1 119 ? -5.887 11.748 -20.004 1.00 95.50 119 VAL A CA 1
ATOM 935 C C . VAL A 1 119 ? -5.597 13.248 -20.087 1.00 95.50 119 VAL A C 1
ATOM 937 O O . VAL A 1 119 ? -6.523 14.046 -20.199 1.00 95.50 119 VAL A O 1
ATOM 940 N N . SER A 1 120 ? -4.326 13.649 -20.005 1.00 94.06 120 SER A N 1
ATOM 941 C CA . SER A 1 120 ? -3.914 15.053 -19.850 1.00 94.06 120 SER A CA 1
ATOM 942 C C . SER A 1 120 ? -3.172 15.637 -21.055 1.00 94.06 120 SER A C 1
ATOM 944 O O . SER A 1 120 ? -2.919 16.839 -21.085 1.00 94.06 120 SER A O 1
ATOM 946 N N . GLY A 1 121 ? -2.808 14.808 -22.040 1.00 94.06 121 GLY A N 1
ATOM 947 C CA . GLY A 1 121 ? -2.000 15.217 -23.193 1.00 94.06 121 GLY A CA 1
ATOM 948 C C . GLY A 1 121 ? -0.509 15.423 -22.893 1.00 94.06 121 GLY A C 1
ATOM 949 O O . GLY A 1 121 ? 0.232 15.812 -23.794 1.00 94.06 121 GLY A O 1
ATOM 950 N N . SER A 1 122 ? -0.061 15.146 -21.666 1.00 93.50 122 SER A N 1
ATOM 951 C CA . SER A 1 122 ? 1.348 15.194 -21.254 1.00 93.50 122 SER A CA 1
ATOM 952 C C . SER A 1 122 ? 1.671 14.036 -20.312 1.00 93.50 122 SER A C 1
ATOM 954 O O . SER A 1 122 ? 0.823 13.674 -19.492 1.00 93.50 122 SER A O 1
ATOM 956 N N . SER A 1 123 ? 2.881 13.482 -20.386 1.00 95.75 123 SER A N 1
ATOM 957 C CA . SER A 1 123 ? 3.314 12.463 -19.430 1.00 95.75 123 SER A CA 1
ATOM 958 C C . SER A 1 123 ? 3.818 13.095 -18.127 1.00 95.75 123 SER A C 1
ATOM 960 O O . SER A 1 123 ? 4.328 14.224 -18.115 1.00 95.75 123 SER A O 1
ATOM 962 N N . LEU A 1 124 ? 3.685 12.377 -17.009 1.00 95.69 124 LEU A N 1
ATOM 963 C CA . LEU A 1 124 ? 4.200 12.834 -15.715 1.00 95.69 124 LEU A CA 1
ATOM 964 C C . LEU A 1 124 ? 5.717 13.004 -15.768 1.00 95.69 124 LEU A C 1
ATOM 966 O O . LEU A 1 124 ? 6.230 14.033 -15.328 1.00 95.69 124 LEU A O 1
ATOM 970 N N . SER A 1 125 ? 6.422 12.048 -16.370 1.00 95.06 125 SER A N 1
ATOM 971 C CA . SER A 1 125 ? 7.878 12.114 -16.458 1.00 95.06 125 SER A CA 1
ATOM 972 C C . SER A 1 125 ? 8.359 13.303 -17.289 1.00 95.06 125 SER A C 1
ATOM 974 O O . SER A 1 125 ? 9.321 13.951 -16.894 1.00 95.06 125 SER A O 1
ATOM 976 N N . GLN A 1 126 ? 7.660 13.681 -18.368 1.00 93.94 126 GLN A N 1
ATOM 977 C CA . GLN A 1 126 ? 7.984 14.907 -19.115 1.00 93.94 126 GLN A CA 1
ATOM 978 C C . GLN A 1 126 ? 7.756 16.167 -18.277 1.00 93.94 126 GLN A C 1
ATOM 980 O O . GLN A 1 126 ? 8.561 17.095 -18.316 1.00 93.94 126 GLN A O 1
ATOM 985 N N . ARG A 1 127 ? 6.666 16.213 -17.503 1.00 95.69 127 ARG A N 1
ATOM 986 C CA . ARG A 1 127 ? 6.315 17.387 -16.695 1.00 95.69 127 ARG A CA 1
ATOM 987 C C . ARG A 1 127 ? 7.301 17.646 -15.556 1.00 95.69 127 ARG A C 1
ATOM 989 O O . ARG A 1 127 ? 7.494 18.801 -15.180 1.00 95.69 127 ARG A O 1
ATOM 996 N N . PHE A 1 128 ? 7.884 16.588 -15.001 1.00 95.56 128 PHE A N 1
ATOM 997 C CA . PHE A 1 128 ? 8.789 16.658 -13.854 1.00 95.56 128 PHE A CA 1
ATOM 998 C C . PHE A 1 128 ? 10.257 16.336 -14.192 1.00 95.56 128 PHE A C 1
ATOM 1000 O O . PHE A 1 128 ? 11.071 16.253 -13.275 1.00 95.56 128 PHE A O 1
ATOM 1007 N N . ASP A 1 129 ? 10.595 16.170 -15.477 1.00 95.50 129 ASP A N 1
ATOM 1008 C CA . ASP A 1 129 ? 11.920 15.739 -15.965 1.00 95.50 129 ASP A CA 1
ATOM 1009 C C . ASP A 1 129 ? 12.426 14.453 -15.278 1.00 95.50 129 ASP A C 1
ATOM 1011 O O . ASP A 1 129 ? 13.591 14.312 -14.895 1.00 95.50 129 ASP A O 1
ATOM 1015 N N . TRP A 1 130 ? 11.521 13.497 -15.062 1.00 95.44 130 TRP A N 1
ATOM 1016 C CA . TRP A 1 130 ? 11.869 12.221 -14.447 1.00 95.44 130 TRP A CA 1
ATOM 1017 C C . TRP A 1 130 ? 12.559 11.302 -15.447 1.00 95.44 130 TRP A C 1
ATOM 1019 O O . TRP A 1 130 ? 12.141 11.152 -16.593 1.00 95.44 130 TRP A O 1
ATOM 1029 N N . ARG A 1 131 ? 13.624 10.648 -14.977 1.00 93.19 131 ARG A N 1
ATOM 1030 C CA . ARG A 1 131 ? 14.450 9.733 -15.781 1.00 93.19 131 ARG A CA 1
ATOM 1031 C C . ARG A 1 131 ? 14.191 8.259 -15.492 1.00 93.19 131 ARG A C 1
ATOM 1033 O O . ARG A 1 131 ? 14.795 7.405 -16.131 1.00 93.19 131 ARG A O 1
ATOM 1040 N N . ARG A 1 132 ? 13.330 7.973 -14.518 1.00 94.44 132 ARG A N 1
ATOM 1041 C CA . ARG A 1 132 ? 12.969 6.623 -14.097 1.00 94.44 132 ARG A CA 1
ATOM 1042 C C . ARG A 1 132 ? 11.487 6.541 -13.756 1.00 94.44 132 ARG A C 1
ATOM 1044 O O . ARG A 1 132 ? 10.820 7.564 -13.610 1.00 94.44 132 ARG A O 1
ATOM 1051 N N . ASN A 1 133 ? 11.003 5.320 -13.591 1.00 96.44 133 ASN A N 1
ATOM 1052 C CA . ASN A 1 133 ? 9.658 5.053 -13.121 1.00 96.44 133 ASN A CA 1
ATOM 1053 C C . ASN A 1 133 ? 9.588 5.266 -11.597 1.00 96.44 133 ASN A C 1
ATOM 1055 O O . ASN A 1 133 ? 10.444 4.783 -10.855 1.00 96.44 133 ASN A O 1
ATOM 1059 N N . HIS A 1 134 ? 8.584 6.009 -11.132 1.00 96.75 134 HIS A N 1
ATOM 1060 C CA . HIS A 1 134 ? 8.367 6.320 -9.714 1.00 96.75 134 HIS A CA 1
ATOM 1061 C C . HIS A 1 134 ? 7.143 5.616 -9.111 1.00 96.75 134 HIS A C 1
ATOM 1063 O O . HIS A 1 134 ? 6.599 6.073 -8.105 1.00 96.75 134 HIS A O 1
ATOM 1069 N N . TYR A 1 135 ? 6.682 4.518 -9.713 1.00 97.50 135 TYR A N 1
ATOM 1070 C CA . TYR A 1 135 ? 5.536 3.787 -9.184 1.00 97.50 135 TYR A CA 1
ATOM 1071 C C . TYR A 1 135 ? 5.811 3.211 -7.793 1.00 97.50 135 TYR A C 1
ATOM 1073 O O . TYR A 1 135 ? 4.954 3.309 -6.920 1.00 97.50 135 TYR A O 1
ATOM 1081 N N . ASP A 1 136 ? 7.011 2.688 -7.556 1.00 95.94 136 ASP A N 1
ATOM 1082 C CA . ASP A 1 136 ? 7.366 2.136 -6.249 1.00 95.94 136 ASP A CA 1
ATOM 1083 C C . ASP A 1 136 ? 7.305 3.189 -5.131 1.00 95.94 136 ASP A C 1
ATOM 1085 O O . ASP A 1 136 ? 6.574 3.042 -4.154 1.00 95.94 136 ASP A O 1
ATOM 1089 N N . ARG A 1 137 ? 7.867 4.373 -5.382 1.00 96.94 137 ARG A N 1
ATOM 1090 C CA . ARG A 1 137 ? 7.716 5.562 -4.523 1.00 96.94 137 ARG A CA 1
ATOM 1091 C C . ARG A 1 137 ? 6.271 5.916 -4.200 1.00 96.94 137 ARG A C 1
ATOM 1093 O O . ARG A 1 137 ? 5.953 6.290 -3.068 1.00 96.94 137 ARG A O 1
ATOM 1100 N N . LEU A 1 138 ? 5.384 5.831 -5.192 1.00 97.94 138 LEU A N 1
ATOM 1101 C CA . LEU A 1 138 ? 3.955 6.045 -4.979 1.00 97.94 138 LEU A CA 1
ATOM 1102 C C . LEU A 1 138 ? 3.381 4.981 -4.035 1.00 97.94 138 LEU A C 1
ATOM 1104 O O . LEU A 1 138 ? 2.602 5.326 -3.145 1.00 97.94 138 LEU A O 1
ATOM 1108 N N . VAL A 1 139 ? 3.764 3.715 -4.204 1.00 98.00 139 VAL A N 1
ATOM 1109 C CA . VAL A 1 139 ? 3.332 2.613 -3.336 1.00 98.00 139 VAL A CA 1
ATOM 1110 C C . VAL A 1 139 ? 3.884 2.773 -1.922 1.00 98.00 139 VAL A C 1
ATOM 1112 O O . VAL A 1 139 ? 3.120 2.593 -0.978 1.00 98.00 139 VAL A O 1
ATOM 1115 N N . HIS A 1 140 ? 5.131 3.209 -1.740 1.00 98.25 140 HIS A N 1
ATOM 1116 C CA . HIS A 1 140 ? 5.695 3.533 -0.427 1.00 98.25 140 HIS A CA 1
ATOM 1117 C C . HIS A 1 140 ? 4.956 4.692 0.252 1.00 98.25 140 HIS A C 1
ATOM 1119 O O . HIS A 1 140 ? 4.550 4.586 1.409 1.00 98.25 140 HIS A O 1
ATOM 1125 N N . PHE A 1 141 ? 4.682 5.782 -0.468 1.00 98.75 141 PHE A N 1
ATOM 1126 C CA . PHE A 1 141 ? 3.854 6.868 0.061 1.00 98.75 141 PHE A CA 1
ATOM 1127 C C . PHE A 1 141 ? 2.448 6.384 0.460 1.00 98.75 141 PHE A C 1
ATOM 1129 O O . PHE A 1 141 ? 1.951 6.692 1.550 1.00 98.75 141 PHE A O 1
ATOM 1136 N N . ALA A 1 142 ? 1.809 5.593 -0.406 1.00 98.69 142 ALA A N 1
ATOM 1137 C CA . ALA A 1 142 ? 0.486 5.036 -0.161 1.00 98.69 142 ALA A CA 1
ATOM 1138 C C . ALA A 1 142 ? 0.486 4.027 0.997 1.00 98.69 142 ALA A C 1
ATOM 1140 O O . ALA A 1 142 ? -0.462 4.020 1.779 1.00 98.69 142 ALA A O 1
ATOM 1141 N N . SER A 1 143 ? 1.537 3.219 1.158 1.00 98.12 143 SER A N 1
ATOM 1142 C CA . SER A 1 143 ? 1.689 2.288 2.280 1.00 98.12 143 SER A CA 1
ATOM 1143 C C . SER A 1 143 ? 1.741 3.054 3.601 1.00 98.12 143 SER A C 1
ATOM 1145 O O . SER A 1 143 ? 1.019 2.704 4.534 1.00 98.12 143 SER A O 1
ATOM 1147 N N . GLY A 1 144 ? 2.464 4.180 3.623 1.00 98.44 144 GLY A N 1
ATOM 1148 C CA . GLY A 1 144 ? 2.415 5.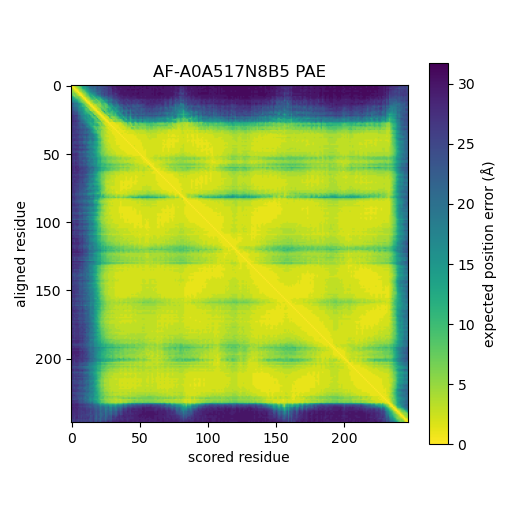198 4.669 1.00 98.44 144 GLY A CA 1
ATOM 1149 C C . GLY A 1 144 ? 0.990 5.531 5.091 1.00 98.44 144 GLY A C 1
ATOM 1150 O O . GLY A 1 144 ? 0.602 5.349 6.246 1.00 98.44 144 GLY A O 1
ATOM 1151 N N . ILE A 1 145 ? 0.191 5.992 4.132 1.00 98.62 145 ILE A N 1
ATOM 1152 C CA . ILE A 1 145 ? -1.180 6.435 4.393 1.00 98.62 145 ILE A CA 1
ATOM 1153 C C . ILE A 1 145 ? -2.071 5.278 4.860 1.00 98.62 145 ILE A C 1
ATOM 1155 O O . ILE A 1 145 ? -2.800 5.403 5.848 1.00 98.62 145 ILE A O 1
ATOM 1159 N N . LEU A 1 146 ? -2.031 4.167 4.127 1.00 98.69 146 LEU A N 1
ATOM 1160 C CA . LEU A 1 146 ? -3.009 3.089 4.213 1.00 98.69 146 LEU A CA 1
ATOM 1161 C C . LEU A 1 146 ? -2.712 2.128 5.365 1.00 98.69 146 LEU A C 1
ATOM 1163 O O . LEU A 1 146 ? -3.640 1.742 6.067 1.00 98.69 146 LEU A O 1
ATOM 1167 N N . ILE A 1 147 ? -1.450 1.759 5.596 1.00 98.38 147 ILE A N 1
ATOM 1168 C CA . ILE A 1 147 ? -1.065 0.759 6.608 1.00 98.38 147 ILE A CA 1
ATOM 1169 C C . ILE A 1 147 ? -1.035 1.349 8.023 1.00 98.38 147 ILE A C 1
ATOM 1171 O O . ILE A 1 147 ? -1.272 0.630 8.997 1.00 98.38 147 ILE A O 1
ATOM 1175 N N . ALA A 1 148 ? -0.865 2.666 8.160 1.00 98.44 148 ALA A N 1
ATOM 1176 C CA . ALA A 1 148 ? -0.997 3.336 9.452 1.00 98.44 148 ALA A CA 1
ATOM 1177 C C . ALA A 1 148 ? -2.396 3.144 10.083 1.00 98.44 148 ALA A C 1
ATOM 1179 O O . ALA A 1 148 ? -2.507 3.056 11.305 1.00 98.44 148 ALA A O 1
ATOM 1180 N N . VAL A 1 149 ? -3.456 2.996 9.275 1.00 98.31 149 VAL A N 1
ATOM 1181 C CA . VAL A 1 149 ? -4.841 2.787 9.745 1.00 98.31 149 VAL A CA 1
ATOM 1182 C C . VAL A 1 149 ? -5.022 1.446 10.483 1.00 98.31 149 VAL A C 1
ATOM 1184 O O . VAL A 1 149 ? -5.349 1.485 11.673 1.00 98.31 149 VAL A O 1
ATOM 1187 N N . PRO A 1 150 ? -4.779 0.265 9.869 1.00 97.44 150 PRO A N 1
ATOM 1188 C CA . PRO A 1 150 ? -4.852 -1.011 10.575 1.00 97.44 150 PRO A CA 1
ATOM 1189 C C . PRO A 1 150 ? -3.822 -1.111 11.703 1.00 97.44 150 PRO A C 1
ATOM 1191 O O . PRO A 1 150 ? -4.125 -1.709 12.732 1.00 97.44 150 PRO A O 1
ATOM 1194 N N . ALA A 1 151 ? -2.640 -0.496 11.572 1.00 97.88 151 ALA A N 1
ATOM 1195 C CA . ALA A 1 151 ? -1.660 -0.458 12.656 1.00 97.88 151 ALA A CA 1
ATOM 1196 C C . ALA A 1 151 ? -2.200 0.300 13.883 1.00 97.88 151 ALA A C 1
ATOM 1198 O O . ALA A 1 151 ? -2.143 -0.213 15.002 1.00 97.88 151 ALA A O 1
ATOM 1199 N N . ALA A 1 152 ? -2.788 1.484 13.687 1.00 98.06 152 ALA A N 1
ATOM 1200 C CA . ALA A 1 152 ? -3.422 2.237 14.763 1.00 98.06 152 ALA A CA 1
ATOM 1201 C C . ALA A 1 152 ? -4.625 1.486 15.356 1.00 98.06 152 ALA A C 1
ATOM 1203 O O . ALA A 1 152 ? -4.792 1.489 16.576 1.00 98.06 152 ALA A O 1
ATOM 1204 N N . GLU A 1 153 ? -5.433 0.804 14.534 1.00 97.19 153 GLU A N 1
ATOM 1205 C CA . GLU A 1 153 ? -6.515 -0.058 15.025 1.00 97.19 153 GLU A CA 1
ATOM 1206 C C . GLU A 1 153 ? -5.971 -1.164 15.934 1.00 97.19 153 GLU A C 1
ATOM 1208 O O . GLU A 1 153 ? -6.492 -1.357 17.035 1.00 97.19 153 GLU A O 1
ATOM 1213 N N . CYS A 1 154 ? -4.894 -1.840 15.524 1.00 95.88 154 CYS A N 1
ATOM 1214 C CA . CYS A 1 154 ? -4.268 -2.880 16.331 1.00 95.88 154 CYS A CA 1
ATOM 1215 C C . CYS A 1 154 ? -3.803 -2.356 17.691 1.00 95.88 154 CYS A C 1
ATOM 1217 O O . CYS A 1 154 ? -4.079 -2.953 18.734 1.00 95.88 154 CYS A O 1
ATOM 1219 N N . LEU A 1 155 ? -3.105 -1.221 17.676 1.00 96.88 155 LEU A N 1
ATOM 1220 C CA . LEU A 1 155 ? -2.554 -0.592 18.870 1.00 96.88 155 LEU A CA 1
ATOM 1221 C C . LEU A 1 155 ? -3.649 -0.129 19.835 1.00 96.88 155 LEU A C 1
ATOM 1223 O O . LEU A 1 155 ? -3.484 -0.251 21.047 1.00 96.88 155 LEU A O 1
ATOM 1227 N N . GLN A 1 156 ? -4.781 0.362 19.324 1.00 96.50 156 GLN A N 1
ATOM 1228 C CA . GLN A 1 156 ? -5.918 0.729 20.170 1.00 96.50 156 GLN A CA 1
ATOM 1229 C C . GLN A 1 156 ? -6.635 -0.509 20.725 1.00 96.50 156 GLN A C 1
ATOM 1231 O O . GLN A 1 156 ? -6.882 -0.582 21.927 1.00 96.50 156 GLN A O 1
ATOM 1236 N N . ARG A 1 157 ? -6.956 -1.493 19.873 1.00 92.19 157 ARG A N 1
ATOM 1237 C CA . ARG A 1 157 ? -7.810 -2.635 20.246 1.00 92.19 157 ARG A CA 1
ATOM 1238 C C . ARG A 1 157 ? -7.096 -3.689 21.080 1.00 92.19 157 ARG A C 1
ATOM 1240 O O . ARG A 1 157 ? -7.702 -4.231 21.999 1.00 92.19 157 ARG A O 1
ATOM 1247 N N . TRP A 1 158 ? -5.841 -3.988 20.755 1.00 91.62 158 TRP A N 1
ATOM 1248 C CA . TRP A 1 158 ? -5.061 -5.039 21.418 1.00 91.62 158 TRP A CA 1
ATOM 1249 C C . TRP A 1 158 ? -3.882 -4.486 22.218 1.00 91.62 158 TRP A C 1
ATOM 1251 O O . TRP A 1 158 ? -3.477 -5.104 23.195 1.00 91.62 158 TRP A O 1
ATOM 1261 N N . GLY A 1 159 ? -3.363 -3.311 21.852 1.00 92.88 159 GLY A N 1
ATOM 1262 C CA . GLY A 1 159 ? -2.306 -2.630 22.609 1.00 92.88 159 GLY A CA 1
ATOM 1263 C C . GLY A 1 159 ? -2.806 -1.721 23.739 1.00 92.88 159 GLY A C 1
ATOM 1264 O O . GLY A 1 159 ? -1.992 -1.210 24.502 1.00 92.88 159 GLY A O 1
ATOM 1265 N N . GLY A 1 160 ? -4.120 -1.474 23.845 1.00 93.12 160 GLY A N 1
ATOM 1266 C CA . GLY A 1 160 ? -4.708 -0.594 24.866 1.00 93.12 160 GLY A CA 1
ATOM 1267 C C . GLY A 1 160 ? -4.288 0.878 24.751 1.00 93.12 160 GLY A C 1
ATOM 1268 O O . GLY A 1 160 ? -4.447 1.652 25.698 1.00 93.12 160 GLY A O 1
ATOM 1269 N N . MET A 1 161 ? -3.727 1.287 23.611 1.00 96.12 161 MET A N 1
ATOM 1270 C CA . MET A 1 161 ? -3.209 2.638 23.427 1.00 96.12 161 MET A CA 1
ATOM 1271 C C . MET A 1 161 ? -4.331 3.651 23.204 1.00 96.12 161 MET A C 1
ATOM 1273 O O . MET A 1 161 ? -5.315 3.402 22.509 1.00 96.12 161 MET A O 1
ATOM 1277 N N . ARG A 1 162 ? -4.148 4.863 23.734 1.00 96.69 162 ARG A N 1
ATOM 1278 C CA . ARG A 1 162 ? -5.002 6.010 23.388 1.00 96.69 162 ARG A CA 1
ATOM 1279 C C . ARG A 1 162 ? -4.792 6.414 21.916 1.00 96.69 162 ARG A C 1
ATOM 1281 O O . ARG A 1 162 ? -3.674 6.258 21.426 1.00 96.69 162 ARG A O 1
ATOM 1288 N N . PRO A 1 163 ? -5.795 7.023 21.245 1.00 97.19 163 PRO A N 1
ATOM 1289 C CA . PRO A 1 163 ? -5.725 7.389 19.824 1.00 97.19 163 PRO A CA 1
ATOM 1290 C C . PRO A 1 163 ? -4.446 8.107 19.392 1.00 97.19 163 PRO A C 1
ATOM 1292 O O . PRO A 1 163 ? -3.804 7.684 18.439 1.00 97.19 163 PRO A O 1
ATOM 1295 N N . LEU A 1 164 ? -4.021 9.133 20.136 1.00 97.62 164 LEU A N 1
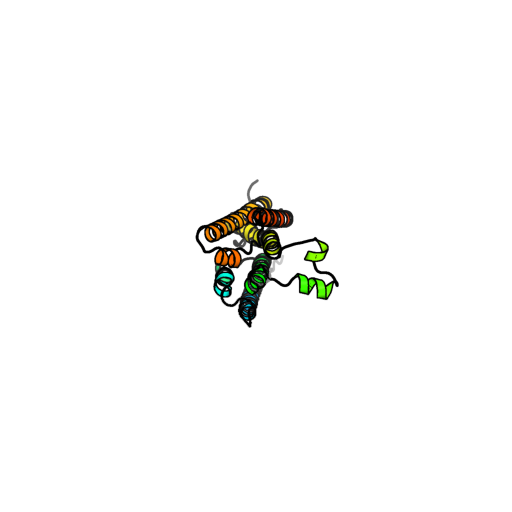ATOM 1296 C CA . LEU A 1 164 ? -2.797 9.875 19.826 1.00 97.62 164 LEU A CA 1
ATOM 1297 C C . LEU A 1 164 ? -1.549 8.982 19.878 1.00 97.62 164 LEU A C 1
ATOM 1299 O O . LEU A 1 164 ? -0.713 9.039 18.983 1.00 97.62 164 LEU A O 1
ATOM 1303 N N . GLY A 1 165 ? -1.436 8.144 20.912 1.00 98.00 165 GLY A N 1
ATOM 1304 C CA . GLY A 1 165 ? -0.314 7.217 21.050 1.00 98.00 165 GLY A CA 1
ATOM 1305 C C . GLY A 1 165 ? -0.305 6.175 19.934 1.00 98.00 165 GLY A C 1
ATOM 1306 O O . GLY A 1 165 ? 0.736 5.940 19.331 1.00 98.00 165 GLY A O 1
ATOM 1307 N N . ALA A 1 166 ? -1.470 5.607 19.613 1.00 98.25 166 ALA A N 1
ATOM 1308 C CA . ALA A 1 166 ? -1.616 4.660 18.513 1.00 98.25 166 ALA A CA 1
ATOM 1309 C C . ALA A 1 166 ? -1.261 5.289 17.156 1.00 98.25 166 ALA A C 1
ATOM 1311 O O . ALA A 1 166 ? -0.555 4.670 16.368 1.00 98.25 166 ALA A O 1
ATOM 1312 N N . ALA A 1 167 ? -1.684 6.531 16.902 1.00 98.06 167 ALA A N 1
ATOM 1313 C CA . ALA A 1 167 ? -1.353 7.264 15.683 1.00 98.06 167 ALA A CA 1
ATOM 1314 C C . ALA A 1 167 ? 0.163 7.500 15.554 1.00 98.06 167 ALA A C 1
ATOM 1316 O O . ALA A 1 167 ? 0.741 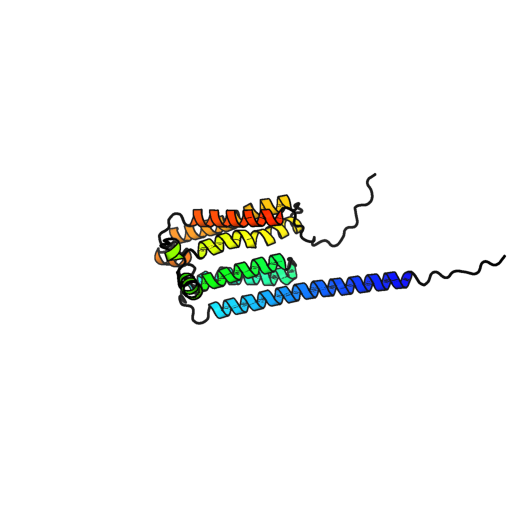7.189 14.518 1.00 98.06 167 ALA A O 1
ATOM 1317 N N . ILE A 1 168 ? 0.834 7.963 16.615 1.00 98.25 168 ILE A N 1
ATOM 1318 C CA . ILE A 1 168 ? 2.290 8.190 16.599 1.00 98.25 168 ILE A CA 1
ATOM 1319 C C . ILE A 1 168 ? 3.054 6.874 16.404 1.00 98.25 168 ILE A C 1
ATOM 1321 O O . ILE A 1 168 ? 3.943 6.796 15.560 1.00 98.25 168 ILE A O 1
ATOM 1325 N N . VAL A 1 169 ? 2.700 5.820 17.146 1.00 98.50 169 VAL A N 1
ATOM 1326 C CA . VAL A 1 169 ? 3.395 4.525 17.042 1.00 98.50 169 VAL A CA 1
ATOM 1327 C C . VAL A 1 169 ? 3.101 3.831 15.710 1.00 98.50 169 VAL A C 1
ATOM 1329 O O . VAL A 1 169 ? 3.966 3.121 15.203 1.00 98.50 169 VAL A O 1
ATOM 1332 N N . SER A 1 170 ? 1.953 4.090 15.075 1.00 98.44 170 SER A N 1
ATOM 1333 C CA . SER A 1 170 ? 1.679 3.572 13.729 1.00 98.44 170 SER A CA 1
ATOM 1334 C C . SER A 1 170 ? 2.697 4.058 12.687 1.00 98.44 170 SER A C 1
ATOM 1336 O O . SER A 1 170 ? 3.069 3.276 11.816 1.00 98.44 170 SER A O 1
ATOM 1338 N N . ILE A 1 171 ? 3.237 5.280 12.828 1.00 98.69 171 ILE A N 1
ATOM 1339 C CA . ILE A 1 171 ? 4.331 5.783 11.978 1.00 98.69 171 ILE A CA 1
ATOM 1340 C C . ILE A 1 171 ? 5.564 4.890 12.128 1.00 98.69 171 ILE A C 1
ATOM 1342 O O . ILE A 1 171 ? 6.136 4.448 11.134 1.00 98.69 171 ILE A O 1
ATOM 1346 N N . ALA A 1 172 ? 5.953 4.591 13.370 1.00 98.38 172 ALA A N 1
ATOM 1347 C CA . ALA A 1 172 ? 7.107 3.744 13.649 1.00 98.38 172 ALA A CA 1
ATOM 1348 C C . ALA A 1 172 ? 6.918 2.319 13.109 1.00 98.38 172 ALA A C 1
ATOM 1350 O O . ALA A 1 172 ? 7.867 1.749 12.586 1.00 98.38 172 ALA A O 1
ATOM 1351 N N . ILE A 1 173 ? 5.703 1.763 13.182 1.00 98.44 173 ILE A N 1
ATOM 1352 C CA . ILE A 1 173 ? 5.393 0.445 12.609 1.00 98.44 173 ILE A CA 1
ATOM 1353 C C . ILE A 1 173 ? 5.568 0.454 11.091 1.00 98.44 173 ILE A C 1
ATOM 1355 O O . ILE A 1 173 ? 6.228 -0.436 10.562 1.00 98.44 173 ILE A O 1
ATOM 1359 N N . VAL A 1 174 ? 5.017 1.450 10.389 1.00 98.44 174 VAL A N 1
ATOM 1360 C CA . VAL A 1 174 ? 5.152 1.526 8.927 1.00 98.44 174 VAL A CA 1
ATOM 1361 C C . VAL A 1 174 ? 6.618 1.674 8.521 1.00 98.44 174 VAL A C 1
ATOM 1363 O O . VAL A 1 174 ? 7.088 0.937 7.658 1.00 98.44 174 VAL A O 1
ATOM 1366 N N . VAL A 1 175 ? 7.363 2.556 9.191 1.00 98.25 175 VAL A N 1
ATOM 1367 C CA . VAL A 1 175 ? 8.802 2.726 8.944 1.00 98.25 175 VAL A CA 1
ATOM 1368 C C . VAL A 1 175 ? 9.584 1.453 9.275 1.00 98.25 175 VAL A C 1
ATOM 1370 O O . VAL A 1 175 ? 10.495 1.096 8.541 1.00 98.25 175 VAL A O 1
ATOM 1373 N N . ALA A 1 176 ? 9.242 0.727 10.339 1.00 98.25 176 ALA A N 1
ATOM 1374 C CA . ALA A 1 176 ? 9.919 -0.524 10.674 1.00 98.25 176 ALA A CA 1
ATOM 1375 C C . ALA A 1 176 ? 9.670 -1.613 9.619 1.00 98.25 176 ALA A C 1
ATOM 1377 O O . ALA A 1 176 ? 10.606 -2.308 9.233 1.00 98.25 176 ALA A O 1
ATOM 1378 N N . ILE A 1 177 ? 8.433 -1.741 9.125 1.00 96.50 177 ILE A N 1
ATOM 1379 C CA . ILE A 1 177 ? 8.094 -2.678 8.045 1.00 96.50 177 ILE A CA 1
ATOM 1380 C C . ILE A 1 177 ? 8.853 -2.308 6.766 1.00 96.50 177 ILE A C 1
ATOM 1382 O O . ILE A 1 177 ? 9.485 -3.180 6.173 1.00 96.50 177 ILE A O 1
ATOM 1386 N N . GLY A 1 178 ? 8.841 -1.026 6.383 1.00 96.38 178 GLY A N 1
ATOM 1387 C CA . GLY A 1 178 ? 9.595 -0.531 5.229 1.00 96.38 178 GLY A CA 1
ATOM 1388 C C . GLY A 1 178 ? 11.093 -0.795 5.370 1.00 96.38 178 GLY A C 1
ATOM 1389 O O . GLY A 1 178 ? 11.700 -1.355 4.474 1.00 96.38 178 GLY A O 1
ATOM 1390 N N . ALA A 1 179 ? 11.682 -0.519 6.535 1.00 97.25 179 ALA A N 1
ATOM 1391 C CA . ALA A 1 179 ? 13.105 -0.758 6.764 1.00 97.25 179 ALA A CA 1
ATOM 1392 C C . ALA A 1 179 ? 13.478 -2.243 6.634 1.00 97.25 179 ALA A C 1
ATOM 1394 O O . ALA A 1 179 ? 14.531 -2.564 6.092 1.00 97.25 179 ALA A O 1
ATOM 1395 N N . VAL A 1 180 ? 12.626 -3.159 7.111 1.00 96.50 180 VAL A N 1
ATOM 1396 C CA . VAL A 1 180 ? 12.833 -4.600 6.897 1.00 96.50 180 VAL A CA 1
ATOM 1397 C C . VAL A 1 180 ? 12.778 -4.936 5.407 1.00 96.50 180 VAL A C 1
ATOM 1399 O O . VAL A 1 180 ? 13.622 -5.698 4.943 1.00 96.50 180 VAL A O 1
ATOM 1402 N N . TYR A 1 181 ? 11.830 -4.361 4.664 1.00 93.31 181 TYR A N 1
ATOM 1403 C CA . TYR A 1 181 ? 11.721 -4.546 3.217 1.00 93.31 181 TYR A CA 1
ATOM 1404 C C . TYR A 1 181 ? 12.984 -4.056 2.484 1.00 93.31 181 TYR A C 1
ATOM 1406 O O . TYR A 1 181 ? 13.622 -4.848 1.796 1.00 93.31 181 TYR A O 1
ATOM 1414 N N . GLU A 1 182 ? 13.441 -2.831 2.755 1.00 94.62 182 GLU A N 1
ATOM 1415 C CA . GLU A 1 182 ? 14.674 -2.269 2.176 1.00 94.62 182 GLU A CA 1
ATOM 1416 C C . GLU A 1 182 ? 15.929 -3.079 2.521 1.00 94.62 182 GLU A C 1
ATOM 1418 O O . GLU A 1 182 ? 16.844 -3.231 1.711 1.00 94.62 182 GLU A O 1
ATOM 1423 N N . ILE A 1 183 ? 15.999 -3.634 3.735 1.00 95.62 183 ILE A N 1
ATOM 1424 C CA . ILE A 1 183 ? 17.107 -4.514 4.120 1.00 95.62 183 ILE A CA 1
ATOM 1425 C C . ILE A 1 183 ? 17.089 -5.791 3.276 1.00 95.62 183 ILE A C 1
ATOM 1427 O O . ILE A 1 183 ? 18.156 -6.232 2.843 1.00 95.62 183 ILE A O 1
ATOM 1431 N N . LEU A 1 184 ? 15.915 -6.384 3.027 1.00 92.06 184 LEU A N 1
ATOM 1432 C CA . LEU A 1 184 ? 15.790 -7.560 2.160 1.00 92.06 184 LEU A CA 1
ATOM 1433 C C . LEU A 1 184 ? 16.209 -7.234 0.724 1.00 92.06 184 LEU A C 1
ATOM 1435 O O . LEU A 1 184 ? 16.971 -7.999 0.136 1.00 92.06 184 LEU A O 1
ATOM 1439 N N . GLU A 1 185 ? 15.793 -6.088 0.192 1.00 91.94 185 GLU A N 1
ATOM 1440 C CA . GLU A 1 185 ? 16.216 -5.612 -1.127 1.00 91.94 185 GLU A CA 1
ATOM 1441 C C . GLU A 1 185 ? 17.727 -5.390 -1.215 1.00 91.94 185 GLU A C 1
ATOM 1443 O O . GLU A 1 185 ? 18.372 -5.803 -2.184 1.00 91.94 185 GLU A O 1
ATOM 1448 N N . TRP A 1 186 ? 18.328 -4.815 -0.173 1.00 93.50 186 TRP A N 1
ATOM 1449 C CA . TRP A 1 186 ? 19.778 -4.693 -0.073 1.00 93.50 186 TRP A CA 1
ATOM 1450 C C . TRP A 1 186 ? 20.469 -6.067 -0.047 1.00 93.50 186 TRP A C 1
ATOM 1452 O O . TRP A 1 186 ? 21.501 -6.250 -0.704 1.00 93.50 186 TRP A O 1
ATOM 1462 N N . GLN A 1 187 ? 19.907 -7.064 0.653 1.00 94.38 187 GLN A N 1
ATOM 1463 C CA . GLN A 1 187 ? 20.442 -8.432 0.612 1.00 94.38 187 GLN A CA 1
ATOM 1464 C C . GLN A 1 187 ? 20.338 -9.031 -0.794 1.00 94.38 187 GLN A C 1
ATOM 1466 O O . GLN A 1 187 ? 21.294 -9.657 -1.255 1.00 94.38 187 GLN A O 1
ATOM 1471 N N . ILE A 1 188 ? 19.223 -8.818 -1.498 1.00 89.62 188 ILE A N 1
ATOM 1472 C CA . ILE A 1 188 ? 19.045 -9.296 -2.874 1.00 89.62 188 ILE A CA 1
ATOM 1473 C C . ILE A 1 188 ? 20.110 -8.679 -3.788 1.00 89.62 188 ILE A C 1
ATOM 1475 O O . ILE A 1 188 ? 20.809 -9.411 -4.489 1.00 89.62 188 ILE A O 1
ATOM 1479 N N . ALA A 1 189 ? 20.314 -7.363 -3.702 1.00 89.88 189 ALA A N 1
ATOM 1480 C CA . ALA A 1 189 ? 21.348 -6.653 -4.453 1.00 89.88 189 ALA A CA 1
ATOM 1481 C C . ALA A 1 189 ? 22.777 -7.127 -4.134 1.00 89.88 189 ALA A C 1
ATOM 1483 O O . ALA A 1 189 ? 23.656 -7.059 -4.990 1.00 89.88 189 ALA A O 1
ATOM 1484 N N . THR A 1 190 ? 23.014 -7.624 -2.917 1.00 91.81 190 THR A N 1
ATOM 1485 C CA . THR A 1 190 ? 24.335 -8.097 -2.477 1.00 91.81 190 THR A CA 1
ATOM 1486 C C . THR A 1 190 ? 24.631 -9.533 -2.920 1.00 91.81 190 THR A C 1
ATOM 1488 O O . THR A 1 190 ? 25.770 -9.839 -3.273 1.00 91.81 190 THR A O 1
ATOM 1491 N N . PHE A 1 191 ? 23.639 -10.430 -2.883 1.00 92.06 191 PHE A N 1
ATOM 1492 C CA . PHE A 1 191 ? 23.861 -11.872 -3.062 1.00 92.06 191 PHE A CA 1
ATOM 1493 C C . PHE A 1 191 ? 23.428 -12.436 -4.417 1.00 92.06 191 PHE A C 1
ATOM 1495 O O . PHE A 1 191 ? 23.865 -13.530 -4.777 1.00 92.06 191 PHE A O 1
ATOM 1502 N N . PHE A 1 192 ? 22.578 -11.734 -5.167 1.00 90.19 192 PHE A N 1
ATOM 1503 C CA . PHE A 1 192 ? 22.068 -12.211 -6.451 1.00 90.19 192 PHE A CA 1
ATOM 1504 C C . PHE A 1 192 ? 22.756 -11.519 -7.629 1.00 90.19 192 PHE A C 1
ATOM 1506 O O . PHE A 1 192 ? 23.410 -10.487 -7.494 1.00 90.19 192 PHE A O 1
ATOM 1513 N N . ALA A 1 193 ? 22.623 -12.112 -8.819 1.00 90.19 193 ALA A N 1
ATOM 1514 C CA . ALA A 1 193 ? 23.140 -11.509 -10.041 1.00 90.19 193 ALA A CA 1
ATOM 1515 C C . ALA A 1 193 ? 22.487 -10.130 -10.282 1.00 90.19 193 ALA A C 1
ATOM 1517 O O . ALA A 1 193 ? 21.280 -10.005 -10.058 1.00 90.19 193 ALA A O 1
ATOM 1518 N N . PRO A 1 194 ? 23.219 -9.131 -10.819 1.00 87.25 194 PRO A N 1
ATOM 1519 C CA . PRO A 1 194 ? 22.697 -7.773 -11.001 1.00 87.25 194 PRO A CA 1
ATOM 1520 C C . PRO A 1 194 ? 21.361 -7.701 -11.751 1.00 87.25 194 PRO A C 1
ATOM 1522 O O . PRO A 1 194 ? 20.495 -6.918 -11.386 1.00 87.25 194 PRO A O 1
ATOM 1525 N N . ALA A 1 195 ? 21.156 -8.562 -12.753 1.00 86.50 195 ALA A N 1
ATOM 1526 C CA . ALA A 1 195 ? 19.899 -8.623 -13.500 1.00 86.50 195 ALA A CA 1
ATOM 1527 C C . ALA A 1 195 ? 18.699 -9.067 -12.639 1.00 86.50 195 ALA A C 1
ATOM 1529 O O . ALA A 1 195 ? 17.595 -8.579 -12.841 1.00 86.50 195 ALA A O 1
ATOM 1530 N N . VAL A 1 196 ? 18.909 -9.971 -11.675 1.00 85.50 196 VAL A N 1
ATOM 1531 C CA . VAL A 1 196 ? 17.856 -10.433 -10.753 1.00 85.50 196 VAL A CA 1
ATOM 1532 C C . VAL A 1 196 ? 17.545 -9.355 -9.720 1.00 85.50 196 VAL A C 1
ATOM 1534 O O . VAL A 1 196 ? 16.378 -9.118 -9.427 1.00 85.50 196 VAL A O 1
ATOM 1537 N N . ALA A 1 197 ? 18.578 -8.691 -9.199 1.00 87.69 197 ALA A N 1
ATOM 1538 C CA .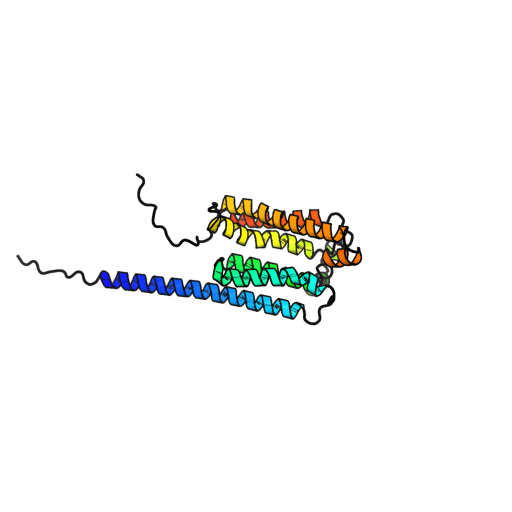 ALA A 1 197 ? 18.408 -7.589 -8.260 1.00 87.69 197 ALA A CA 1
ATOM 1539 C C . ALA A 1 197 ? 17.662 -6.410 -8.892 1.00 87.69 197 ALA A C 1
ATOM 1541 O O . ALA A 1 197 ? 16.715 -5.906 -8.303 1.00 87.69 197 ALA A O 1
ATOM 1542 N N . GLU A 1 198 ? 18.024 -6.024 -10.116 1.00 87.44 198 GLU A N 1
ATOM 1543 C CA . GLU A 1 198 ? 17.335 -4.952 -10.839 1.00 87.44 198 GLU A CA 1
ATOM 1544 C C . GLU A 1 198 ? 15.881 -5.325 -11.163 1.00 87.44 198 GLU A C 1
ATOM 1546 O O . GLU A 1 198 ? 14.992 -4.497 -11.011 1.00 87.44 198 GLU A O 1
ATOM 1551 N N . ALA A 1 199 ? 15.611 -6.574 -11.554 1.00 86.31 199 ALA A N 1
ATOM 1552 C CA . ALA A 1 199 ? 14.250 -7.033 -11.840 1.00 86.31 199 ALA A CA 1
ATOM 1553 C C . ALA A 1 199 ? 13.351 -7.132 -10.591 1.00 86.31 199 ALA A C 1
ATOM 1555 O O . ALA A 1 199 ? 12.124 -7.114 -10.721 1.00 86.31 199 ALA A O 1
ATOM 1556 N N . TYR A 1 200 ? 13.940 -7.278 -9.399 1.00 86.50 200 TYR A N 1
ATOM 1557 C CA . TYR A 1 200 ? 13.197 -7.297 -8.140 1.00 86.50 200 TYR A CA 1
ATOM 1558 C C . TYR A 1 200 ? 13.047 -5.900 -7.535 1.00 86.50 200 TYR A C 1
ATOM 1560 O O . TYR A 1 200 ? 11.917 -5.455 -7.369 1.00 86.50 200 TYR A O 1
ATOM 1568 N N . ASN A 1 201 ? 14.168 -5.227 -7.248 1.00 89.81 201 ASN A N 1
ATOM 1569 C CA . ASN A 1 201 ? 14.205 -3.939 -6.550 1.00 89.81 201 ASN A CA 1
ATOM 1570 C C . ASN A 1 201 ? 13.793 -2.773 -7.464 1.00 89.81 201 ASN A C 1
ATOM 1572 O O . ASN A 1 201 ? 13.320 -1.743 -7.007 1.00 89.81 201 ASN A O 1
ATOM 1576 N N . GLY A 1 202 ? 14.042 -2.880 -8.773 1.00 88.56 202 GLY A N 1
ATOM 1577 C CA . GLY A 1 202 ? 13.622 -1.858 -9.728 1.00 88.56 202 GLY A CA 1
ATOM 1578 C C . GLY A 1 202 ? 14.289 -0.487 -9.569 1.00 88.56 202 GLY A C 1
ATOM 1579 O O . GLY A 1 202 ? 13.672 0.523 -9.917 1.00 88.56 202 GLY A O 1
ATOM 1580 N N . GLN A 1 203 ? 15.531 -0.442 -9.071 1.00 88.81 203 GLN A N 1
ATOM 1581 C CA . GLN A 1 203 ? 16.241 0.793 -8.709 1.00 88.81 203 GLN A CA 1
ATOM 1582 C C . GLN A 1 203 ? 16.582 1.695 -9.900 1.00 88.81 203 GLN A C 1
ATOM 1584 O O . GLN A 1 203 ? 16.807 2.893 -9.718 1.00 88.81 203 GLN A O 1
ATOM 1589 N N . GLN A 1 204 ? 16.647 1.173 -11.125 1.00 92.50 204 GLN A N 1
ATOM 1590 C CA . GLN A 1 204 ? 16.849 1.950 -12.354 1.00 92.50 204 GLN A CA 1
ATOM 1591 C C . GLN A 1 204 ? 18.051 2.914 -12.266 1.00 92.50 204 GLN A C 1
ATOM 1593 O O . GLN A 1 204 ? 18.028 4.027 -12.796 1.00 92.50 204 GLN A O 1
ATOM 1598 N N . GLY A 1 205 ? 19.102 2.490 -11.553 1.00 90.25 205 GLY A N 1
ATOM 1599 C CA . GLY A 1 205 ? 20.325 3.263 -11.317 1.00 90.25 205 GLY A CA 1
ATOM 1600 C C . GLY A 1 205 ? 20.257 4.338 -10.220 1.00 90.25 205 GLY A C 1
ATOM 1601 O O . GLY A 1 205 ? 21.220 5.091 -10.065 1.00 90.25 205 GLY A O 1
ATOM 1602 N N . ASP A 1 206 ? 19.172 4.442 -9.447 1.00 93.06 206 ASP A N 1
ATOM 1603 C CA . ASP A 1 206 ? 19.074 5.374 -8.316 1.00 93.06 206 ASP A CA 1
ATOM 1604 C C . ASP A 1 206 ? 19.645 4.754 -7.033 1.00 93.06 206 ASP A C 1
ATOM 1606 O O . ASP A 1 206 ? 18.989 3.990 -6.334 1.00 93.06 206 ASP A O 1
ATOM 1610 N N . VAL A 1 207 ? 20.872 5.136 -6.680 1.00 92.38 207 VAL A N 1
ATOM 1611 C CA . VAL A 1 207 ? 21.543 4.663 -5.453 1.00 92.38 207 VAL A CA 1
ATOM 1612 C C . VAL A 1 207 ? 20.880 5.141 -4.155 1.00 92.38 207 VAL A C 1
ATOM 1614 O O . VAL A 1 207 ? 21.230 4.657 -3.081 1.00 92.38 207 VAL A O 1
ATOM 1617 N N . TRP A 1 208 ? 19.964 6.110 -4.241 1.00 94.88 208 TRP A N 1
ATOM 1618 C CA . TRP A 1 208 ? 19.244 6.677 -3.101 1.00 94.88 208 TRP A CA 1
ATOM 1619 C C . TRP A 1 208 ? 17.793 6.194 -3.012 1.00 94.88 208 TRP A C 1
ATOM 1621 O O . TRP A 1 208 ? 16.999 6.841 -2.323 1.00 94.88 208 TRP A O 1
ATOM 1631 N N . ASP A 1 209 ? 17.422 5.138 -3.744 1.00 94.31 209 ASP A N 1
ATOM 1632 C CA . ASP A 1 209 ? 16.043 4.633 -3.742 1.00 94.31 209 ASP A CA 1
ATOM 1633 C C . ASP A 1 209 ? 15.552 4.324 -2.329 1.00 94.31 209 ASP A C 1
ATOM 1635 O O . ASP A 1 209 ? 14.660 5.043 -1.870 1.00 94.31 209 ASP A O 1
ATOM 1639 N N . PRO A 1 210 ? 16.250 3.466 -1.551 1.00 94.62 210 PRO A N 1
ATOM 1640 C CA . PRO A 1 210 ? 15.770 3.076 -0.230 1.00 94.62 210 PRO A CA 1
ATOM 1641 C C . PRO A 1 210 ? 15.507 4.276 0.681 1.00 94.62 210 PRO A C 1
ATOM 1643 O O . PRO A 1 210 ? 14.526 4.340 1.415 1.00 94.62 210 PRO A O 1
ATOM 1646 N N . GLN A 1 211 ? 16.368 5.297 0.638 1.00 97.44 211 GLN A N 1
ATOM 1647 C CA . GLN A 1 211 ? 16.205 6.488 1.469 1.00 97.44 211 GLN A CA 1
ATOM 1648 C C . GLN A 1 211 ? 14.990 7.323 1.047 1.00 97.44 211 GLN A C 1
ATOM 1650 O O . GLN A 1 211 ? 14.307 7.882 1.910 1.00 97.44 211 GLN A O 1
ATOM 1655 N N . LYS A 1 212 ? 14.715 7.430 -0.257 1.00 97.50 212 LYS A N 1
ATOM 1656 C CA . LYS A 1 212 ? 13.563 8.174 -0.789 1.00 97.50 212 LYS A CA 1
ATOM 1657 C C . LYS A 1 212 ? 12.259 7.421 -0.530 1.00 97.50 212 LYS A C 1
ATOM 1659 O O . LYS A 1 212 ? 11.284 8.053 -0.120 1.00 97.50 212 LYS A O 1
ATOM 1664 N N . ASP A 1 213 ? 12.264 6.104 -0.682 1.00 97.31 213 ASP A N 1
ATOM 1665 C CA . ASP A 1 213 ? 11.118 5.232 -0.422 1.00 97.31 213 ASP A CA 1
ATOM 1666 C C . ASP A 1 213 ? 10.740 5.251 1.060 1.00 97.31 213 ASP A C 1
ATOM 1668 O O . ASP A 1 213 ? 9.585 5.506 1.425 1.00 97.31 213 ASP A O 1
ATOM 1672 N N . MET A 1 214 ? 11.735 5.154 1.943 1.00 98.25 214 MET A N 1
ATOM 1673 C CA . MET A 1 214 ? 11.534 5.300 3.384 1.00 98.25 214 MET A CA 1
ATOM 1674 C C . MET A 1 214 ? 11.034 6.693 3.783 1.00 98.25 214 MET A C 1
ATOM 1676 O O . MET A 1 214 ? 10.154 6.809 4.642 1.00 98.25 214 MET A O 1
ATOM 1680 N N . ALA A 1 215 ? 11.549 7.758 3.160 1.00 98.62 215 ALA A N 1
ATOM 1681 C CA . ALA A 1 215 ? 11.082 9.119 3.421 1.00 98.62 215 ALA A CA 1
ATOM 1682 C C . ALA A 1 215 ? 9.611 9.308 3.014 1.00 98.62 215 ALA A C 1
ATOM 1684 O O . ALA A 1 215 ? 8.841 9.935 3.747 1.00 98.62 215 ALA A O 1
ATOM 1685 N N . LEU A 1 216 ? 9.200 8.736 1.879 1.00 98.69 216 LEU A N 1
ATOM 1686 C CA . LEU A 1 216 ? 7.821 8.792 1.398 1.00 98.69 216 LEU A CA 1
ATOM 1687 C C . LEU A 1 216 ? 6.868 7.968 2.265 1.00 98.69 216 LEU A C 1
ATOM 1689 O O . LEU A 1 216 ? 5.792 8.463 2.608 1.00 98.69 216 LEU A O 1
ATOM 1693 N N . ALA A 1 217 ? 7.273 6.768 2.686 1.00 98.62 217 ALA A N 1
ATOM 1694 C CA . ALA A 1 217 ? 6.499 5.950 3.617 1.00 98.62 217 ALA A CA 1
ATOM 1695 C C . ALA A 1 217 ? 6.290 6.661 4.962 1.00 98.62 217 ALA A C 1
ATOM 1697 O O . ALA A 1 217 ? 5.164 6.741 5.465 1.00 98.62 217 ALA A O 1
ATOM 1698 N N . TRP A 1 218 ? 7.349 7.259 5.517 1.00 98.75 218 TRP A N 1
ATOM 1699 C CA . TRP A 1 218 ? 7.258 8.071 6.731 1.00 98.75 218 TRP A CA 1
ATOM 1700 C C . TRP A 1 218 ? 6.326 9.278 6.555 1.00 98.75 218 TRP A C 1
ATOM 1702 O O . TRP A 1 218 ? 5.494 9.556 7.426 1.00 98.75 218 TRP A O 1
ATOM 1712 N N . PHE A 1 219 ? 6.430 9.986 5.428 1.00 98.88 219 PHE A N 1
ATOM 1713 C CA . PHE A 1 219 ? 5.603 11.159 5.156 1.00 98.88 219 PHE A CA 1
ATOM 1714 C C . PHE A 1 219 ? 4.118 10.792 5.026 1.00 98.88 219 PHE A C 1
ATOM 1716 O O . PHE A 1 219 ? 3.271 11.408 5.678 1.00 98.88 219 PHE A O 1
ATOM 1723 N N . GLY A 1 220 ? 3.797 9.737 4.272 1.00 98.75 220 GLY A N 1
ATOM 1724 C CA . GLY A 1 220 ? 2.434 9.215 4.160 1.00 98.75 220 GLY A CA 1
ATOM 1725 C C . GLY A 1 220 ? 1.858 8.782 5.512 1.00 98.75 220 GLY A C 1
ATOM 1726 O O . GLY A 1 220 ? 0.727 9.137 5.854 1.00 98.75 220 GLY A O 1
ATOM 1727 N N . ALA A 1 221 ? 2.655 8.091 6.333 1.00 98.69 221 ALA A N 1
ATOM 1728 C CA . ALA A 1 221 ? 2.243 7.679 7.674 1.00 98.69 221 ALA A CA 1
ATOM 1729 C C . ALA A 1 221 ? 2.022 8.871 8.611 1.00 98.69 221 ALA A C 1
ATOM 1731 O O . ALA A 1 221 ? 1.088 8.860 9.411 1.00 98.69 221 ALA A O 1
ATOM 1732 N N . THR A 1 222 ? 2.822 9.930 8.483 1.00 98.75 222 THR A N 1
ATOM 1733 C CA . THR A 1 222 ? 2.655 11.166 9.260 1.00 98.75 222 THR A CA 1
ATOM 1734 C C . THR A 1 222 ? 1.336 11.867 8.925 1.00 98.75 222 THR A C 1
ATOM 1736 O O . THR A 1 222 ? 0.625 12.302 9.833 1.00 98.75 222 THR A O 1
ATOM 1739 N N . ILE A 1 223 ? 0.954 11.917 7.642 1.00 98.62 223 ILE A N 1
ATOM 1740 C CA . ILE A 1 223 ? -0.359 12.432 7.219 1.00 98.62 223 ILE A CA 1
ATOM 1741 C C . ILE A 1 223 ? -1.483 11.588 7.834 1.00 98.62 223 ILE A C 1
ATOM 1743 O O . ILE A 1 223 ? -2.406 12.136 8.439 1.00 98.62 223 ILE A O 1
ATOM 1747 N N . SER A 1 224 ? -1.388 10.259 7.734 1.00 98.25 224 SER A N 1
ATOM 1748 C CA . SER A 1 224 ? -2.389 9.342 8.294 1.00 98.25 224 SER A CA 1
ATOM 1749 C C . SER A 1 224 ? -2.516 9.477 9.811 1.00 98.25 224 SER A C 1
ATOM 1751 O O . SER A 1 224 ? -3.620 9.596 10.340 1.00 98.25 224 SER A O 1
ATOM 1753 N N . ALA A 1 225 ? -1.396 9.588 10.527 1.00 98.12 225 ALA A N 1
ATOM 1754 C CA . ALA A 1 225 ? -1.386 9.841 11.962 1.00 98.12 225 ALA A CA 1
ATOM 1755 C C . ALA A 1 225 ? -2.086 11.163 12.322 1.00 98.12 225 ALA A C 1
ATOM 1757 O O . ALA A 1 225 ? -2.845 11.212 13.292 1.00 98.12 225 ALA A O 1
ATOM 1758 N N . GLY A 1 226 ? -1.902 12.211 11.512 1.00 97.88 226 GLY A N 1
ATOM 1759 C CA . GLY A 1 226 ? -2.619 13.482 11.642 1.00 97.88 226 GLY A CA 1
ATOM 1760 C C . GLY A 1 226 ? -4.138 13.357 11.474 1.00 97.88 226 GLY A C 1
ATOM 1761 O O . GLY A 1 226 ? -4.879 14.105 12.105 1.00 97.88 226 GLY A O 1
ATOM 1762 N N . LEU A 1 227 ? -4.622 12.387 10.692 1.00 97.00 227 LEU A N 1
ATOM 1763 C CA . LEU A 1 227 ? -6.053 12.073 10.572 1.00 97.00 227 LEU A CA 1
ATOM 1764 C C . LEU A 1 227 ? -6.551 11.198 11.736 1.00 97.00 227 LEU A C 1
ATOM 1766 O O . LEU A 1 227 ? -7.679 11.352 12.204 1.00 97.00 227 LEU A O 1
ATOM 1770 N N . LEU A 1 228 ? -5.701 10.301 12.239 1.00 96.50 228 LEU A N 1
ATOM 1771 C CA . LEU A 1 228 ? -6.047 9.306 13.257 1.00 96.50 228 LEU A CA 1
ATOM 1772 C C . LEU A 1 228 ? -5.879 9.794 14.704 1.00 96.50 228 LEU A C 1
ATOM 1774 O O . LEU A 1 228 ? -6.390 9.147 15.616 1.00 96.50 228 LEU A O 1
ATOM 1778 N N . PHE A 1 229 ? -5.211 10.927 14.951 1.00 95.25 229 PHE A N 1
ATOM 1779 C CA . PHE A 1 229 ? -4.786 11.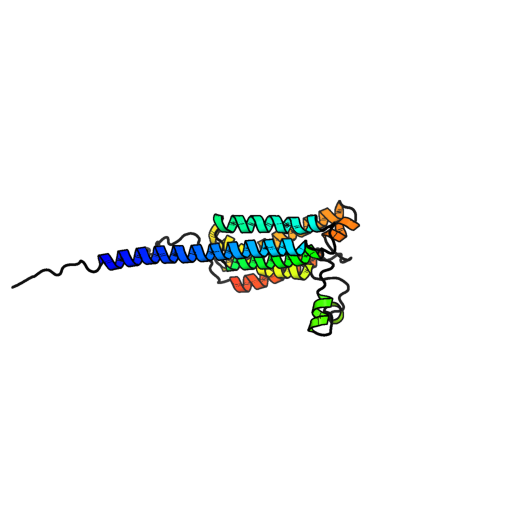365 16.294 1.00 95.25 229 PHE A CA 1
ATOM 1780 C C . PHE A 1 229 ? -5.902 11.454 17.355 1.00 95.25 229 PHE A C 1
ATOM 1782 O O . PHE A 1 229 ? -5.630 11.398 18.557 1.00 95.25 229 PHE A O 1
ATOM 1789 N N . ARG A 1 230 ? -7.163 11.591 16.929 1.00 95.00 230 ARG A N 1
ATOM 1790 C CA . ARG A 1 230 ? -8.362 11.560 17.789 1.00 95.00 230 ARG A CA 1
ATOM 1791 C C . ARG A 1 230 ? -9.365 10.471 17.413 1.00 95.00 230 ARG A C 1
ATOM 1793 O O . ARG A 1 230 ? -10.378 10.333 18.097 1.00 95.00 230 ARG A O 1
ATOM 1800 N N . TYR A 1 231 ? -9.098 9.706 16.360 1.00 95.00 231 TYR A N 1
ATOM 1801 C CA . TYR A 1 231 ? -9.996 8.667 15.881 1.00 95.00 231 TYR A CA 1
ATOM 1802 C C . TYR A 1 231 ? -9.965 7.453 16.815 1.00 95.00 231 TYR A C 1
ATOM 1804 O O . TYR A 1 231 ? -8.895 6.932 17.140 1.00 95.00 231 TYR A O 1
ATOM 1812 N N . ARG A 1 232 ? -11.144 7.005 17.255 1.00 94.88 232 ARG A N 1
ATOM 1813 C CA . ARG A 1 232 ? -11.306 5.849 18.143 1.00 94.88 232 ARG A CA 1
ATOM 1814 C C . ARG A 1 232 ? -11.856 4.673 17.359 1.00 94.88 232 ARG A C 1
ATOM 1816 O O . ARG A 1 232 ? -12.955 4.764 16.820 1.00 94.88 232 ARG A O 1
ATOM 1823 N N . PHE A 1 233 ? -11.113 3.575 17.343 1.00 91.69 233 PHE A N 1
ATOM 1824 C CA . PHE A 1 233 ? -11.653 2.306 16.870 1.00 91.69 233 PHE A CA 1
ATOM 1825 C C . PHE A 1 233 ? -12.529 1.686 17.958 1.00 91.69 233 PHE A C 1
ATOM 1827 O O . PHE A 1 233 ? -12.216 1.776 19.146 1.00 91.69 233 PHE A O 1
ATOM 1834 N N . GLU A 1 234 ? -13.634 1.065 17.556 1.00 82.25 234 GLU A N 1
ATOM 1835 C CA . GLU A 1 234 ? -14.494 0.335 18.483 1.00 82.25 234 GLU A CA 1
ATOM 1836 C C . GLU A 1 234 ? -13.712 -0.840 19.089 1.00 82.25 234 GLU A C 1
ATOM 1838 O O . GLU A 1 234 ? -13.093 -1.643 18.382 1.00 82.25 234 GLU A O 1
ATOM 1843 N N . SER A 1 235 ? -13.706 -0.923 20.420 1.00 61.22 235 SER A N 1
ATOM 1844 C CA . SER A 1 235 ? -13.043 -2.013 21.132 1.00 61.22 235 SER A CA 1
ATOM 1845 C C . SER A 1 235 ? -13.679 -3.355 20.776 1.00 61.22 235 SER A C 1
ATOM 1847 O O . SER A 1 235 ? -14.896 -3.482 20.686 1.00 61.22 235 SER A O 1
ATOM 1849 N N . ALA A 1 236 ? -12.849 -4.396 20.648 1.00 54.72 236 ALA A N 1
ATOM 1850 C CA . ALA A 1 236 ? -13.332 -5.773 20.496 1.00 54.72 236 ALA A CA 1
ATOM 1851 C C . ALA A 1 236 ? -14.145 -6.247 21.720 1.00 54.72 236 ALA A C 1
ATOM 1853 O O . ALA A 1 236 ? -14.946 -7.174 21.617 1.00 54.72 236 ALA A O 1
ATOM 1854 N N . ALA A 1 237 ? -13.928 -5.605 22.871 1.00 45.19 237 ALA A N 1
ATOM 1855 C CA . ALA A 1 237 ? -14.689 -5.808 24.088 1.00 45.19 237 ALA A CA 1
ATOM 1856 C C . ALA A 1 237 ? -15.950 -4.933 24.058 1.00 45.19 237 ALA A C 1
ATOM 1858 O O . ALA A 1 237 ? -15.903 -3.736 24.345 1.00 45.19 237 ALA A O 1
ATOM 1859 N N . GLY A 1 238 ? -17.084 -5.540 23.706 1.00 39.47 238 GLY A N 1
ATOM 1860 C CA . GLY A 1 238 ? -18.387 -4.971 24.020 1.00 39.47 238 GLY A CA 1
ATOM 1861 C C . GLY A 1 238 ? -18.486 -4.724 25.526 1.00 39.47 238 GLY A C 1
ATOM 1862 O O . GLY A 1 238 ? -18.254 -5.635 26.313 1.00 39.47 238 GLY A O 1
ATOM 1863 N N . GLY A 1 239 ? -18.778 -3.475 25.888 1.00 39.53 239 GLY A N 1
ATOM 1864 C CA . GLY A 1 239 ? -19.209 -2.995 27.201 1.00 39.53 239 GLY A CA 1
ATOM 1865 C C . GLY A 1 239 ? -18.834 -3.825 28.429 1.00 39.53 239 GLY A C 1
ATOM 1866 O O . GLY A 1 239 ? -19.633 -4.630 28.897 1.00 39.53 239 GLY A O 1
ATOM 1867 N N . SER A 1 240 ? -17.718 -3.496 29.075 1.00 31.33 240 SER A N 1
ATOM 1868 C CA . SER A 1 240 ? -17.714 -3.522 30.537 1.00 31.33 240 SER A CA 1
ATOM 1869 C C . SER A 1 240 ? -18.272 -2.186 31.015 1.00 31.33 240 SER A C 1
ATOM 1871 O O . SER A 1 240 ? -17.586 -1.166 31.004 1.00 31.33 240 SER A O 1
ATOM 1873 N N . VAL A 1 241 ? -19.547 -2.203 31.397 1.00 44.03 241 VAL A N 1
ATOM 1874 C CA . VAL A 1 241 ? -20.152 -1.208 32.283 1.00 44.03 241 VAL A CA 1
ATOM 1875 C C . VAL A 1 241 ? -19.359 -1.229 33.590 1.00 44.03 241 VAL A C 1
ATOM 1877 O O . VAL A 1 241 ? -19.669 -2.015 34.475 1.00 44.03 241 VAL A O 1
ATOM 1880 N N . VAL A 1 242 ? -18.307 -0.421 33.691 1.00 44.84 242 VAL A N 1
ATOM 1881 C CA . VAL A 1 242 ? -17.676 -0.036 34.960 1.00 44.84 242 VAL A CA 1
ATOM 1882 C C . VAL A 1 242 ? -17.138 1.382 34.782 1.00 44.84 242 VAL A C 1
ATOM 1884 O O . VAL A 1 242 ? -15.948 1.584 34.619 1.00 44.84 242 VAL A O 1
ATOM 1887 N N . ASP A 1 243 ? -18.051 2.349 34.755 1.00 40.41 243 ASP A N 1
ATOM 1888 C CA . ASP A 1 243 ? -17.787 3.746 35.125 1.00 40.41 243 ASP A CA 1
ATOM 1889 C C . ASP A 1 243 ? -19.018 4.232 35.905 1.00 40.41 243 ASP A C 1
ATOM 1891 O O . ASP A 1 243 ? -19.789 5.100 35.501 1.00 40.41 243 ASP A O 1
ATOM 1895 N N . SER A 1 244 ? -19.263 3.570 37.029 1.00 46.31 244 SER A N 1
ATOM 1896 C CA . SER A 1 244 ? -20.028 4.133 38.131 1.00 46.31 244 SER A CA 1
ATOM 1897 C C . SER A 1 244 ? -19.348 3.655 39.400 1.00 46.31 244 SER A C 1
ATOM 1899 O O . SER A 1 244 ? -19.136 2.451 39.538 1.00 46.31 244 SER A O 1
ATOM 1901 N N . VAL A 1 245 ? -19.079 4.593 40.305 1.00 46.72 245 VAL A N 1
ATOM 1902 C CA . VAL A 1 245 ? -18.321 4.460 41.557 1.00 46.72 245 VAL A CA 1
ATOM 1903 C C . VAL A 1 245 ? -16.832 4.775 41.393 1.00 46.72 245 VAL A C 1
ATOM 1905 O O . VAL A 1 245 ? -15.988 3.890 41.389 1.00 46.72 245 VAL A O 1
ATOM 1908 N N . THR A 1 246 ? -16.527 6.070 41.348 1.00 44.56 246 THR A N 1
ATOM 1909 C CA . THR A 1 246 ? -15.755 6.684 42.436 1.00 44.56 246 THR A CA 1
ATOM 1910 C C . THR A 1 246 ? -16.306 8.081 42.689 1.00 44.56 246 THR A C 1
ATOM 1912 O O . THR A 1 246 ? -16.455 8.860 41.745 1.00 44.56 246 THR A O 1
ATOM 1915 N N . ASP A 1 247 ? -16.655 8.302 43.953 1.00 40.69 247 ASP A N 1
ATOM 1916 C CA . ASP A 1 247 ? -16.953 9.586 44.588 1.00 40.69 247 ASP A CA 1
ATOM 1917 C C . ASP A 1 247 ? -15.849 10.639 44.372 1.00 40.69 247 ASP A C 1
ATOM 1919 O O . ASP A 1 247 ? -14.672 10.242 44.187 1.00 40.69 247 ASP A O 1
#

InterPro domains:
  IPR014509 Inner membrane protein YjdF-like [PF09997] (42-232)

Foldseek 3Di:
DDDDDDDPPPPVVVVVVVVVVVVVVVVVVLVVLLVLLVVLLVVLVVLLVVLQPPQPCNVCLVVLCPVLVVLSVVSVCCSPPVSDDPLLSVLSSVLSSLSSLCSSLLVFGNVQQVVCCVVPVGGPCVVVVNPTRCSLLVSLLSLLQRQLVVQLVCCVAVVVDAQQVSLVVSLVVQLVVLVVVVVVLVVCCVPDDVVRSCSNVVCSPPPCVSVSSSVSSSVSSNVNSVVRNHPHDDHPDDDPPPPDDDD